Protein AF-A0A938NXW0-F1 (afdb_monomer)

Mean predicted aligned error: 4.99 Å

Nearest PDB structures (foldseek):
  6y1x-assembly2_B  TM=7.162E-01  e=1.004E-07  Methanothrix thermoacetophila PT
  7bi7-assembly2_B  TM=7.168E-01  e=7.870E-08  Methanothermobacter thermautotrophicus str. Delta H
  7jma-assembly1_A  TM=6.629E-01  e=2.219E-07  Methanothermobacter thermautotrophicus
  5c55-assembly1_A  TM=5.292E-01  e=5.952E-02  Corynebacterium glutamicum ATCC 13032
  4wfs-assembly1_A  TM=5.130E-01  e=6.038E-01  Homo sapiens

Solvent-accessible surface area (backbone atoms only — not comparable to full-atom values): 16769 Å² total; per-residue (Å²): 134,60,71,46,35,39,36,32,27,51,20,50,77,68,39,94,82,52,69,44,98,66,86,66,94,82,68,65,32,83,46,52,89,81,89,68,94,70,64,82,89,55,71,49,56,67,58,57,56,49,49,61,57,52,74,76,54,96,70,89,54,45,39,39,42,32,39,24,31,67,24,43,33,77,75,43,55,68,69,58,53,30,53,51,44,36,49,41,40,70,76,39,72,83,40,48,37,34,34,48,34,67,33,79,55,32,54,84,40,31,66,54,43,42,76,25,60,41,50,32,43,32,29,52,45,36,60,96,79,58,53,93,42,73,54,44,53,48,15,48,52,49,22,52,77,72,70,28,44,65,32,38,34,28,62,53,43,72,52,44,58,74,44,36,67,61,51,50,52,50,32,60,75,69,49,40,26,36,38,38,33,66,43,87,52,96,51,57,66,60,28,50,52,58,43,52,54,46,51,49,54,50,34,75,74,70,44,77,60,83,39,74,41,75,93,73,38,26,41,33,33,76,47,89,89,63,28,37,47,32,42,42,51,78,73,81,71,84,88,56,43,68,46,47,72,74,33,92,64,46,91,72,61,70,76,66,46,55,66,31,33,36,38,45,48,60,33,44,28,27,26,34,80,58,72,89,41,51,35,47,67,91,67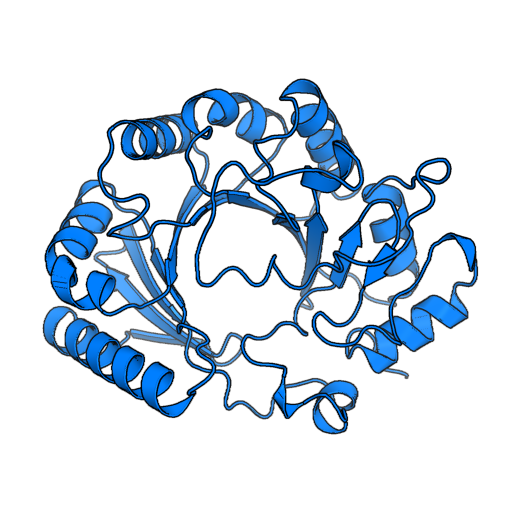,76,46,72,67,60,46,50,53,21,26,29,64,23,39,73,44,78,89,129

Secondary structure (DSSP, 8-state):
--EEEEEEEGGGGG-TTPPPS---TT--GGG---SS---TT----HHHHHHHHHTT-SS-PEEEEEEE-SS-GGGS-HHHHHHHHHHHHHH-TTSEEEEEE-STTHHHHHHHHHHTT--EEEEE--TTTSSS-HHHHHHHHHHHHTT-EEEEEEEE-HHHHHTHHHHHHHHHHHT-EEEEEE---S-HHHHHHHHHHHHHHHHHHH-S-SEEETTTTEEEEEETTTEEEEEE-----S-S-HHHHT-TTGGG--S-GGGEEEEETTEEESSSS-STTPBPGGG--HHHHHHHHHHTTS----

Sequence (302 aa):
MISRKYRIDLAALNGKNVKCNMLCKYCHKDYFCINKYFDESITYTFSELIKFSENLYNDNAILDIHLTGRAEPLVVDKKRIFLEISSLKKNFPNASFSMTTNGLKLKYYANILKSSGLEKVNISYHYGYNSSSDVYVRGIESSLSIGLKVILNAVVTSDTIKYFDEYVNFISKYKISVKFFCILLNNLQESETIYNKFTELITNKFGMPEKYDESKHRNIFNINDEYQIIIKLLEKSNKRPDACNKCYMRKNCNEGCWNSIRITPWYIKPCGVREDNIYFPSENNPESLKQKLYTGGKLFLK

Structure (mmCIF, N/CA/C/O backbone):
data_AF-A0A938NXW0-F1
#
_entry.id   AF-A0A938NXW0-F1
#
loop_
_atom_site.group_PDB
_atom_site.id
_atom_site.type_symbol
_atom_site.label_atom_id
_atom_site.label_alt_id
_atom_site.label_comp_id
_atom_site.label_asym_id
_atom_site.label_entity_id
_atom_site.label_seq_id
_atom_site.pdbx_PDB_ins_code
_atom_site.Cartn_x
_atom_site.Cartn_y
_atom_site.Cartn_z
_atom_site.occupancy
_atom_site.B_iso_or_equiv
_atom_site.auth_seq_id
_atom_site.auth_comp_id
_atom_site.auth_asym_id
_atom_site.auth_atom_id
_atom_site.pdbx_PDB_model_num
ATOM 1 N N . MET A 1 1 ? 3.895 -21.298 2.894 1.00 57.25 1 MET A N 1
ATOM 2 C CA . MET A 1 1 ? 3.958 -20.763 1.516 1.00 57.25 1 MET A CA 1
ATOM 3 C C . MET A 1 1 ? 4.644 -19.409 1.559 1.00 57.25 1 MET A C 1
ATOM 5 O O . MET A 1 1 ? 4.295 -18.609 2.421 1.00 57.25 1 MET A O 1
ATOM 9 N N . ILE A 1 2 ? 5.655 -19.182 0.720 1.00 79.06 2 ILE A N 1
ATOM 10 C CA . ILE A 1 2 ? 6.388 -17.907 0.679 1.00 79.06 2 ILE A CA 1
ATOM 11 C C . ILE A 1 2 ? 5.492 -16.866 -0.003 1.00 79.06 2 ILE A C 1
ATOM 13 O O . ILE A 1 2 ? 4.832 -17.173 -0.995 1.00 79.06 2 ILE A O 1
ATOM 17 N N . SER A 1 3 ? 5.438 -15.650 0.542 1.00 87.38 3 SER A N 1
ATOM 18 C CA . SER A 1 3 ? 4.750 -14.520 -0.084 1.00 87.38 3 SER A CA 1
ATOM 19 C C . SER A 1 3 ? 5.743 -13.395 -0.336 1.00 87.38 3 SER A C 1
ATOM 21 O O . SER A 1 3 ? 6.539 -13.062 0.545 1.00 87.38 3 SER A O 1
ATOM 23 N N . ARG A 1 4 ? 5.686 -12.803 -1.532 1.00 93.81 4 ARG A N 1
ATOM 24 C CA . ARG A 1 4 ? 6.550 -11.690 -1.934 1.00 93.81 4 ARG A CA 1
ATOM 25 C C . ARG A 1 4 ? 5.708 -10.470 -2.252 1.00 93.81 4 ARG A C 1
ATOM 27 O O . ARG A 1 4 ? 4.720 -10.549 -2.976 1.00 93.81 4 ARG A O 1
ATOM 34 N N . LYS A 1 5 ? 6.091 -9.326 -1.687 1.00 95.56 5 LYS A N 1
ATOM 35 C CA . LYS A 1 5 ? 5.319 -8.091 -1.810 1.00 95.56 5 LYS A CA 1
ATOM 36 C C . LYS A 1 5 ? 6.011 -7.073 -2.702 1.00 95.56 5 LYS A C 1
ATOM 38 O O . LYS A 1 5 ? 7.133 -6.657 -2.406 1.00 95.56 5 LYS A O 1
ATOM 43 N N . TYR A 1 6 ? 5.284 -6.583 -3.695 1.00 97.75 6 TYR A N 1
ATOM 44 C CA . TYR A 1 6 ? 5.676 -5.463 -4.540 1.00 97.75 6 TYR A CA 1
ATOM 45 C C . TYR A 1 6 ? 4.828 -4.240 -4.204 1.00 97.75 6 TYR A C 1
ATOM 47 O O . TYR A 1 6 ? 3.607 -4.320 -4.111 1.00 97.75 6 TYR A O 1
ATOM 55 N N . ARG A 1 7 ? 5.477 -3.097 -3.992 1.00 97.69 7 ARG A N 1
ATOM 56 C CA . ARG A 1 7 ? 4.835 -1.786 -3.871 1.00 97.69 7 ARG A CA 1
ATOM 57 C C . ARG A 1 7 ? 5.147 -0.985 -5.125 1.00 97.69 7 ARG A C 1
ATOM 59 O O . ARG A 1 7 ? 6.314 -0.743 -5.413 1.00 97.69 7 ARG A O 1
ATOM 66 N N . ILE A 1 8 ? 4.123 -0.587 -5.858 1.00 96.81 8 ILE A N 1
ATOM 67 C CA . ILE A 1 8 ? 4.257 0.094 -7.146 1.00 96.81 8 ILE A CA 1
ATOM 68 C C . ILE A 1 8 ? 3.913 1.567 -6.966 1.00 96.81 8 ILE A C 1
ATOM 70 O O . ILE A 1 8 ? 2.853 1.863 -6.421 1.00 96.81 8 ILE A O 1
ATOM 74 N N . ASP A 1 9 ? 4.771 2.470 -7.443 1.00 95.50 9 ASP A N 1
ATOM 75 C CA . ASP A 1 9 ? 4.457 3.899 -7.539 1.00 95.50 9 ASP A CA 1
ATOM 76 C C . ASP A 1 9 ? 3.578 4.163 -8.758 1.00 95.50 9 ASP A C 1
ATOM 78 O O . ASP A 1 9 ? 4.068 4.514 -9.828 1.00 95.50 9 ASP A O 1
ATOM 82 N N . LEU A 1 10 ? 2.267 3.978 -8.614 1.00 94.75 10 LEU A N 1
ATOM 83 C CA . LEU A 1 10 ? 1.341 4.171 -9.728 1.00 94.75 10 LEU A CA 1
ATOM 84 C C . LEU A 1 10 ? 1.350 5.630 -10.200 1.00 94.75 10 LEU A C 1
ATOM 86 O O . LEU A 1 10 ? 1.246 5.895 -11.394 1.00 94.75 10 LEU A O 1
ATOM 90 N N . ALA A 1 11 ? 1.540 6.581 -9.282 1.00 92.25 11 ALA A N 1
ATOM 91 C CA . ALA A 1 11 ? 1.588 8.003 -9.601 1.00 92.25 11 ALA A CA 1
ATOM 92 C C . ALA A 1 11 ? 2.785 8.384 -10.490 1.00 92.25 11 ALA A C 1
ATOM 94 O O . ALA A 1 11 ? 2.700 9.368 -11.226 1.00 92.25 11 ALA A O 1
ATOM 95 N N . ALA A 1 12 ? 3.863 7.588 -10.488 1.00 91.06 12 ALA A N 1
ATOM 96 C CA . ALA A 1 12 ? 5.016 7.762 -11.374 1.00 91.06 12 ALA A CA 1
ATOM 97 C C . ALA A 1 12 ? 4.648 7.782 -12.862 1.00 91.06 12 ALA A C 1
ATOM 99 O O . ALA A 1 12 ? 5.364 8.372 -13.667 1.00 91.06 12 ALA A O 1
ATOM 100 N N . LEU A 1 13 ? 3.509 7.189 -13.221 1.00 89.31 13 LEU A N 1
ATOM 101 C CA . LEU A 1 13 ? 2.962 7.252 -14.564 1.00 89.31 13 LEU A CA 1
ATOM 102 C C . LEU A 1 13 ? 2.793 8.709 -15.043 1.00 89.31 13 LEU A C 1
ATOM 104 O O . LEU A 1 13 ? 3.106 9.016 -16.188 1.00 89.31 13 LEU A O 1
ATOM 108 N N . ASN A 1 14 ? 2.433 9.649 -14.171 1.00 88.25 14 ASN A N 1
ATOM 109 C CA . ASN A 1 14 ? 2.323 11.072 -14.519 1.00 88.25 14 ASN A CA 1
ATOM 110 C C . ASN A 1 14 ? 3.672 11.835 -14.506 1.00 88.25 14 ASN A C 1
ATOM 112 O O . ASN A 1 14 ? 3.677 13.064 -14.469 1.00 88.25 14 ASN A O 1
ATOM 116 N N . GLY A 1 15 ? 4.810 11.134 -14.516 1.00 85.19 15 GLY A N 1
ATOM 117 C CA . GLY A 1 15 ? 6.149 11.729 -14.556 1.00 85.19 15 GLY A CA 1
ATOM 118 C C . GLY A 1 15 ? 6.739 12.060 -13.181 1.00 85.19 15 GLY A C 1
ATOM 119 O O . GLY A 1 15 ? 6.125 11.828 -12.130 1.00 85.19 15 GLY A O 1
ATOM 120 N N . LYS A 1 16 ? 7.975 12.587 -13.167 1.00 79.06 16 LYS A N 1
ATOM 121 C CA . LYS A 1 16 ? 8.754 12.800 -11.927 1.00 79.06 16 LYS A CA 1
ATOM 122 C C . LYS A 1 16 ? 8.164 13.839 -10.974 1.00 79.06 16 LYS A C 1
ATOM 124 O O . LYS A 1 16 ? 8.241 13.678 -9.759 1.00 79.06 16 LYS A O 1
ATOM 129 N N . ASN A 1 17 ? 7.510 14.852 -11.533 1.00 80.62 17 ASN A N 1
ATOM 130 C CA . ASN A 1 17 ? 6.976 16.002 -10.801 1.00 80.62 17 ASN A CA 1
ATOM 131 C C . ASN A 1 17 ? 5.535 15.803 -10.304 1.00 80.62 17 ASN A C 1
ATOM 133 O O . ASN A 1 17 ? 4.876 16.773 -9.924 1.00 80.62 17 ASN A O 1
ATOM 137 N N . VAL A 1 18 ? 5.027 14.564 -10.316 1.00 84.31 18 VAL A N 1
ATOM 138 C CA . VAL A 1 18 ? 3.672 14.258 -9.851 1.00 84.31 18 VAL A CA 1
ATOM 139 C C . VAL A 1 18 ? 3.471 14.723 -8.405 1.00 84.31 18 VAL A C 1
ATOM 141 O O . VAL A 1 18 ? 4.232 14.384 -7.496 1.00 84.31 18 VAL A O 1
ATOM 144 N N . LYS A 1 19 ? 2.423 15.521 -8.190 1.00 82.31 19 LYS A N 1
ATOM 145 C CA . LYS A 1 19 ? 2.037 16.025 -6.870 1.00 82.31 19 LYS A CA 1
ATOM 146 C C . LYS A 1 19 ? 0.885 15.202 -6.307 1.00 82.31 19 LYS A C 1
ATOM 148 O O . LYS A 1 19 ? -0.022 14.792 -7.027 1.00 82.31 19 LYS A O 1
ATOM 153 N N . CYS A 1 20 ? 0.918 14.992 -4.997 1.00 90.31 20 CYS A N 1
ATOM 154 C CA . CYS A 1 20 ? -0.234 14.500 -4.256 1.00 90.31 20 CYS A CA 1
ATOM 155 C C . CYS A 1 20 ? -1.272 15.626 -4.128 1.00 90.31 20 CYS A C 1
ATOM 157 O O . CYS A 1 20 ? -0.907 16.789 -3.976 1.00 90.31 20 CYS A O 1
ATOM 159 N N . ASN A 1 21 ? -2.558 15.286 -4.133 1.00 90.50 21 ASN A N 1
ATOM 160 C CA . ASN A 1 21 ? -3.665 16.213 -3.857 1.00 90.50 21 ASN A CA 1
ATOM 161 C C . ASN A 1 21 ? -3.903 16.429 -2.347 1.00 90.50 21 ASN A C 1
ATOM 163 O O . ASN A 1 21 ? -4.972 16.880 -1.948 1.00 90.50 21 ASN A O 1
ATOM 167 N N . MET A 1 22 ? -2.915 16.096 -1.516 1.00 88.69 22 MET A N 1
ATOM 168 C CA . MET A 1 22 ? -2.902 16.300 -0.072 1.00 88.69 22 MET A CA 1
ATOM 169 C C . MET A 1 22 ? -1.498 16.666 0.417 1.00 88.69 22 MET A C 1
ATOM 171 O O . MET A 1 22 ? -0.500 16.186 -0.124 1.00 88.69 22 MET A O 1
ATOM 175 N N . LEU A 1 23 ? -1.431 17.457 1.492 1.00 86.56 23 LEU A N 1
ATOM 176 C CA . LEU A 1 23 ? -0.196 17.890 2.158 1.00 86.56 23 LEU A CA 1
ATOM 177 C C . LEU A 1 23 ? -0.145 17.358 3.600 1.00 86.56 23 LEU A C 1
ATOM 179 O O . LEU A 1 23 ? -0.265 18.103 4.572 1.00 86.56 23 LEU A O 1
ATOM 183 N N . CYS A 1 24 ? -0.021 16.038 3.750 1.00 87.12 24 CYS A N 1
ATOM 184 C CA . CYS A 1 24 ? 0.000 15.396 5.066 1.00 87.12 24 CYS A CA 1
ATOM 185 C C . CYS A 1 24 ? 1.307 15.704 5.821 1.00 87.12 24 CYS A C 1
ATOM 187 O O . CYS A 1 24 ? 2.392 15.561 5.258 1.00 87.12 24 CYS A O 1
ATOM 189 N N . LYS A 1 25 ? 1.215 16.033 7.118 1.00 83.94 25 LYS A N 1
ATOM 190 C CA . LYS A 1 25 ? 2.374 16.423 7.952 1.00 83.94 25 LYS A CA 1
ATOM 191 C C . LYS A 1 25 ? 3.331 15.270 8.296 1.00 83.94 25 LYS A C 1
ATOM 193 O O . LYS A 1 25 ? 4.473 15.521 8.648 1.00 83.94 25 LYS A O 1
ATOM 198 N N . TYR A 1 26 ? 2.878 14.021 8.188 1.00 82.88 26 TYR A N 1
ATOM 199 C CA . TYR A 1 26 ? 3.618 12.807 8.578 1.00 82.88 26 TYR A CA 1
ATOM 200 C C . TYR A 1 26 ? 3.830 11.833 7.401 1.00 82.88 26 TYR A C 1
ATOM 20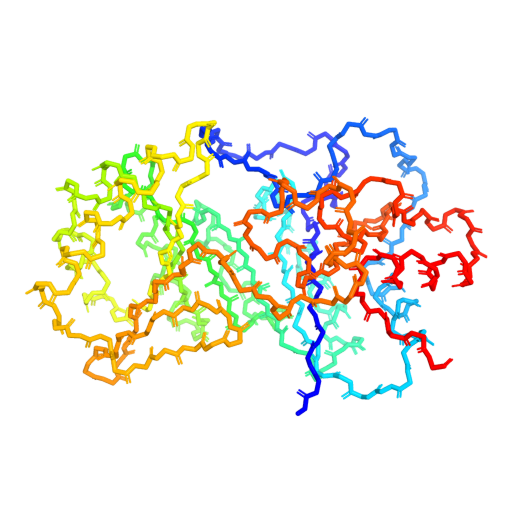2 O O . TYR A 1 26 ? 4.011 10.630 7.590 1.00 82.88 26 TYR A O 1
ATOM 210 N N . CYS A 1 27 ? 3.764 12.321 6.157 1.00 87.44 27 CYS A N 1
ATOM 211 C CA . CYS A 1 27 ? 3.951 11.477 4.978 1.00 87.44 27 CYS A CA 1
ATOM 212 C C . CYS A 1 27 ? 5.435 11.191 4.722 1.00 87.44 27 CYS A C 1
ATOM 214 O O . CYS A 1 27 ? 6.213 12.100 4.450 1.00 87.44 27 CYS A O 1
ATOM 216 N N . HIS A 1 28 ? 5.801 9.911 4.698 1.00 84.69 28 HIS A N 1
ATOM 217 C CA . HIS A 1 28 ? 7.130 9.435 4.295 1.00 84.69 28 HIS A CA 1
ATOM 218 C C . HIS A 1 28 ? 7.156 8.926 2.840 1.00 84.69 28 HIS A C 1
ATOM 220 O O . HIS A 1 28 ? 8.090 8.229 2.437 1.00 84.69 28 HIS A O 1
ATOM 226 N N . LYS A 1 29 ? 6.109 9.236 2.055 1.00 88.69 29 LYS A N 1
ATOM 227 C CA . LYS A 1 29 ? 5.972 8.899 0.625 1.00 88.69 29 LYS A CA 1
ATOM 228 C C . LYS A 1 29 ? 6.232 7.421 0.330 1.00 88.69 29 LYS A C 1
ATOM 230 O O . LYS A 1 29 ? 6.858 7.074 -0.669 1.00 88.69 29 LYS A O 1
ATOM 235 N N . ASP A 1 30 ? 5.810 6.573 1.270 1.00 88.88 30 ASP A N 1
ATOM 236 C CA . ASP A 1 30 ? 5.993 5.126 1.238 1.00 88.88 30 ASP A CA 1
ATOM 237 C C . ASP A 1 30 ? 7.426 4.716 0.863 1.00 88.88 30 ASP A C 1
ATOM 239 O O . ASP A 1 30 ? 7.626 3.756 0.131 1.00 88.88 30 ASP A O 1
ATOM 243 N N . TYR A 1 31 ? 8.441 5.459 1.325 1.00 90.62 31 TYR A N 1
ATOM 244 C CA . TYR A 1 31 ? 9.869 5.199 1.099 1.00 90.62 31 TYR A CA 1
ATOM 245 C C . TYR A 1 31 ? 10.326 5.146 -0.375 1.00 90.62 31 TYR A C 1
ATOM 247 O O . TYR A 1 31 ? 11.424 4.651 -0.679 1.00 90.62 31 TYR A O 1
ATOM 255 N N . PHE A 1 32 ? 9.522 5.655 -1.308 1.00 90.94 32 PHE A N 1
ATOM 256 C CA . PHE A 1 32 ? 9.974 5.893 -2.676 1.00 90.94 32 PHE A CA 1
ATOM 257 C C . PHE A 1 32 ? 10.976 7.053 -2.708 1.00 90.94 32 PHE A C 1
ATOM 259 O O . PHE A 1 32 ? 10.838 8.040 -1.986 1.00 90.94 32 PHE A O 1
ATOM 266 N N . CYS A 1 33 ? 11.998 6.941 -3.555 1.00 84.00 33 CYS A N 1
ATOM 267 C CA . CYS A 1 33 ? 12.958 8.020 -3.772 1.00 84.00 33 CYS A CA 1
ATOM 268 C C . CYS A 1 33 ? 12.312 9.175 -4.544 1.00 84.00 33 CYS A C 1
ATOM 270 O O . CYS A 1 33 ? 11.630 8.959 -5.548 1.00 84.00 33 CYS A O 1
ATOM 272 N N . ILE A 1 34 ? 12.559 10.401 -4.078 1.00 70.19 34 ILE A N 1
ATOM 273 C CA . ILE A 1 34 ? 1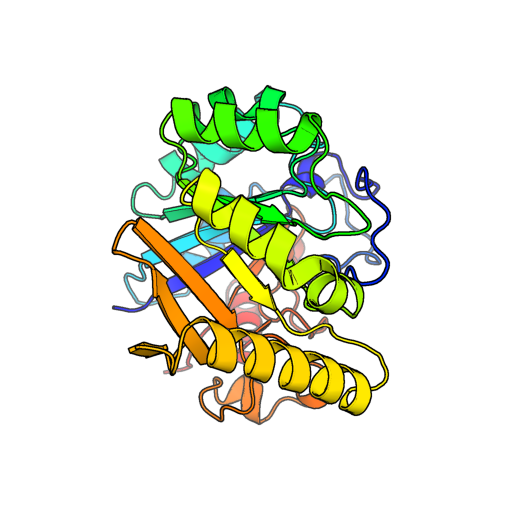1.946 11.627 -4.619 1.00 70.19 34 ILE A CA 1
ATOM 274 C C . ILE A 1 34 ? 12.974 12.519 -5.321 1.00 70.19 34 ILE A C 1
ATOM 276 O O . ILE A 1 34 ? 12.614 13.221 -6.256 1.00 70.19 34 ILE A O 1
ATOM 280 N N . ASN A 1 35 ? 14.245 12.457 -4.913 1.00 61.47 35 ASN A N 1
ATOM 281 C CA . ASN A 1 35 ? 15.263 13.450 -5.274 1.00 61.47 35 ASN A CA 1
ATOM 282 C C . ASN A 1 35 ? 16.351 12.914 -6.220 1.00 61.47 35 ASN A C 1
ATOM 284 O O . ASN A 1 35 ? 17.481 13.390 -6.176 1.00 61.47 35 ASN A O 1
ATOM 288 N N . LYS A 1 36 ? 16.054 11.913 -7.056 1.00 63.56 36 LYS A N 1
ATOM 289 C CA . LYS A 1 36 ? 17.026 11.416 -8.043 1.00 63.56 36 LYS A CA 1
ATOM 290 C C . LYS A 1 36 ? 16.651 11.874 -9.449 1.00 63.56 36 LYS A C 1
ATOM 292 O O . LYS A 1 36 ? 15.472 11.940 -9.794 1.00 63.56 36 LYS A O 1
ATOM 297 N N . TYR A 1 37 ? 17.669 12.203 -10.241 1.00 57.47 37 TYR A N 1
ATOM 298 C CA . TYR A 1 37 ? 17.544 12.461 -11.670 1.00 57.47 37 TYR A CA 1
ATOM 299 C C . TYR A 1 37 ? 17.104 11.162 -12.348 1.00 57.47 37 TYR A C 1
ATOM 301 O O . TYR A 1 37 ? 17.902 10.250 -12.540 1.00 57.47 37 TYR A O 1
ATOM 309 N N . PHE A 1 38 ? 15.810 11.051 -12.626 1.00 72.12 38 PHE A N 1
ATOM 310 C CA . PHE A 1 38 ? 15.268 9.977 -13.443 1.00 72.12 38 PHE A CA 1
ATOM 311 C C . PHE A 1 38 ? 15.281 10.437 -14.895 1.00 72.12 38 PHE A C 1
ATOM 313 O O . PHE A 1 38 ? 14.771 11.522 -15.198 1.00 72.12 38 PHE A O 1
ATOM 320 N N . ASP A 1 39 ? 15.872 9.627 -15.766 1.00 68.31 39 ASP A N 1
ATOM 321 C CA . ASP A 1 39 ? 15.747 9.816 -17.202 1.00 68.31 39 ASP A CA 1
ATOM 322 C C . ASP A 1 39 ? 14.318 9.444 -17.613 1.00 68.31 39 ASP A C 1
ATOM 324 O O . ASP A 1 39 ? 13.899 8.296 -17.487 1.00 68.31 39 ASP A O 1
ATOM 328 N N . GLU A 1 40 ? 13.538 10.437 -18.038 1.00 69.19 40 GLU A N 1
ATOM 329 C CA . GLU A 1 40 ? 12.153 10.227 -18.466 1.00 69.19 40 GLU A CA 1
ATOM 330 C C . GLU A 1 40 ? 12.064 9.626 -19.875 1.00 69.19 40 GLU A C 1
ATOM 332 O O . GLU A 1 40 ? 10.995 9.145 -20.245 1.00 69.19 40 GLU A O 1
ATOM 337 N N . SER A 1 41 ? 13.164 9.609 -20.639 1.00 69.81 41 SER A N 1
ATOM 338 C CA . SER A 1 41 ? 13.214 8.951 -21.949 1.00 69.81 41 SER A CA 1
ATOM 339 C C . SER A 1 41 ? 13.249 7.424 -21.833 1.00 69.81 41 SER A C 1
ATOM 341 O O . SER A 1 41 ? 12.789 6.723 -22.733 1.00 69.81 41 SER A O 1
ATOM 343 N N . ILE A 1 42 ? 13.721 6.905 -20.696 1.00 65.06 42 ILE A N 1
ATOM 344 C CA . ILE A 1 42 ? 13.813 5.475 -20.416 1.00 65.06 42 ILE A CA 1
ATOM 345 C C . ILE A 1 42 ? 12.740 5.111 -19.390 1.00 65.06 42 ILE A C 1
ATOM 347 O O . ILE A 1 42 ? 12.852 5.421 -18.202 1.00 65.06 42 ILE A O 1
ATOM 351 N N . THR A 1 43 ? 11.693 4.416 -19.835 1.00 76.75 43 THR A N 1
ATOM 352 C CA . THR A 1 43 ? 10.642 3.917 -18.940 1.00 76.75 43 THR A CA 1
ATOM 353 C C . THR A 1 43 ? 10.391 2.440 -19.182 1.00 76.75 43 THR A C 1
ATOM 355 O O . THR A 1 43 ? 10.205 2.008 -20.315 1.00 76.75 43 THR A O 1
ATOM 358 N N . TYR A 1 44 ? 10.388 1.673 -18.097 1.00 89.25 44 TYR A N 1
ATOM 359 C CA . TYR A 1 44 ? 10.008 0.267 -18.102 1.00 89.25 44 TYR A CA 1
ATOM 360 C C . TYR A 1 44 ? 8.597 0.125 -17.544 1.00 89.25 44 TYR A C 1
ATOM 362 O O . TYR A 1 44 ? 8.180 0.882 -16.659 1.00 89.25 44 TYR A O 1
ATOM 370 N N . THR A 1 45 ? 7.855 -0.867 -18.024 1.00 93.88 45 THR A N 1
ATOM 371 C CA . THR A 1 45 ? 6.558 -1.205 -17.437 1.00 93.88 45 THR A CA 1
ATOM 372 C C . THR A 1 45 ? 6.752 -1.869 -16.074 1.00 93.88 45 THR A C 1
ATOM 374 O O . THR A 1 45 ? 7.748 -2.556 -15.820 1.00 93.88 45 THR A O 1
ATOM 377 N N . PHE A 1 46 ? 5.774 -1.729 -15.175 1.00 96.75 46 PHE A N 1
ATOM 378 C CA . PHE A 1 46 ? 5.843 -2.412 -13.880 1.00 96.75 46 PHE A CA 1
ATOM 379 C C . PHE A 1 46 ? 5.893 -3.932 -14.044 1.00 96.75 46 PHE A C 1
ATOM 381 O O . PHE A 1 46 ? 6.592 -4.606 -13.291 1.00 96.75 46 PHE A O 1
ATOM 388 N N . SER A 1 47 ? 5.198 -4.465 -15.052 1.00 96.81 47 SER A N 1
ATOM 389 C CA . SER A 1 47 ? 5.202 -5.898 -15.344 1.00 96.81 47 SER A CA 1
ATOM 390 C C . SER A 1 47 ? 6.590 -6.414 -15.723 1.00 96.81 47 SER A C 1
ATOM 392 O O . SER A 1 47 ? 6.992 -7.462 -15.223 1.00 96.81 47 SER A O 1
ATOM 394 N N . GLU A 1 48 ? 7.342 -5.686 -16.551 1.00 96.19 48 GLU A N 1
ATOM 395 C CA . GLU A 1 48 ? 8.715 -6.061 -16.921 1.00 96.19 48 GLU A CA 1
ATOM 396 C C . GLU A 1 48 ? 9.642 -6.072 -15.708 1.00 96.19 48 GLU A C 1
ATOM 398 O O . GLU A 1 48 ? 10.364 -7.043 -15.497 1.00 96.19 48 GLU A O 1
ATOM 403 N N . LEU A 1 49 ? 9.582 -5.037 -14.868 1.00 97.06 49 LEU A N 1
ATOM 404 C CA . LEU A 1 49 ? 10.447 -4.932 -13.692 1.00 97.06 49 LEU A CA 1
ATOM 405 C C . LEU A 1 49 ? 10.133 -5.989 -12.630 1.00 97.06 49 LEU A C 1
ATOM 407 O O . LEU A 1 49 ? 11.049 -6.531 -12.009 1.00 97.06 49 LEU A O 1
ATOM 411 N N . ILE A 1 50 ? 8.852 -6.311 -12.429 1.00 97.56 50 ILE A N 1
ATOM 412 C CA . ILE A 1 50 ? 8.460 -7.403 -11.532 1.00 97.56 50 ILE A CA 1
ATOM 413 C C . ILE A 1 50 ? 8.942 -8.733 -12.110 1.00 97.56 50 ILE A C 1
ATOM 415 O O . ILE A 1 50 ? 9.613 -9.460 -11.391 1.00 97.56 50 ILE A O 1
ATOM 419 N N . LYS A 1 51 ? 8.711 -9.025 -13.401 1.00 96.62 51 LYS A N 1
ATOM 420 C CA . LYS A 1 51 ? 9.221 -10.253 -14.044 1.00 96.62 51 LYS A CA 1
ATOM 421 C C . LYS A 1 51 ? 10.737 -10.381 -13.925 1.00 96.62 51 LYS A C 1
ATOM 423 O O . LYS A 1 51 ? 11.235 -11.445 -13.582 1.00 96.62 51 LYS A O 1
ATOM 428 N N . PHE A 1 52 ? 11.465 -9.293 -14.165 1.00 96.12 52 PHE A N 1
ATOM 429 C CA . PHE A 1 52 ? 12.918 -9.277 -14.055 1.00 96.12 52 PHE A CA 1
ATOM 430 C C . PHE A 1 52 ? 13.385 -9.608 -12.632 1.00 96.12 52 PHE A C 1
ATOM 432 O O . PHE A 1 52 ? 14.313 -10.390 -12.454 1.00 96.12 52 PHE A O 1
ATOM 439 N N . SER A 1 53 ? 12.698 -9.081 -11.613 1.00 96.12 53 SER A N 1
ATOM 440 C CA . SER A 1 53 ? 12.954 -9.458 -10.223 1.00 96.12 53 SER A CA 1
ATOM 441 C C . SER A 1 53 ? 12.566 -10.908 -9.926 1.00 96.12 53 SER A C 1
ATOM 443 O O . SER A 1 53 ? 13.310 -11.573 -9.214 1.00 96.12 53 SER A O 1
ATOM 445 N N . GLU A 1 54 ? 11.418 -11.375 -10.414 1.00 96.06 54 GLU A N 1
ATOM 446 C CA . GLU A 1 54 ? 10.882 -12.719 -10.166 1.00 96.06 54 GLU A CA 1
ATOM 447 C C . GLU A 1 54 ? 11.777 -13.817 -10.750 1.00 96.06 54 GLU A C 1
ATOM 449 O O . GLU A 1 54 ? 12.019 -14.818 -10.084 1.00 96.06 54 GLU A O 1
ATOM 454 N N . ASN A 1 55 ? 12.370 -13.586 -11.925 1.00 95.25 55 ASN A N 1
ATOM 455 C CA . ASN A 1 55 ? 13.287 -14.524 -12.583 1.00 95.25 55 ASN A CA 1
ATOM 456 C C . ASN A 1 55 ? 14.567 -14.829 -11.777 1.00 95.25 55 ASN A C 1
ATOM 458 O O . ASN A 1 55 ? 15.300 -15.751 -12.126 1.00 95.25 55 ASN A O 1
ATOM 462 N N . LEU A 1 56 ? 14.865 -14.059 -10.725 1.00 95.25 56 LEU A N 1
ATOM 463 C CA . LEU A 1 56 ? 16.016 -14.287 -9.843 1.00 95.25 56 LEU A CA 1
ATOM 464 C C . LEU A 1 56 ? 15.695 -15.201 -8.652 1.00 95.25 56 LEU A C 1
ATOM 466 O O . LEU A 1 56 ? 16.602 -15.558 -7.895 1.00 95.25 56 LEU A O 1
ATOM 470 N N . TYR A 1 57 ? 14.425 -15.555 -8.452 1.00 93.50 57 TYR A N 1
ATOM 471 C CA . TYR A 1 57 ? 13.992 -16.445 -7.381 1.00 93.50 57 TYR A CA 1
ATOM 472 C C . TYR A 1 57 ? 13.824 -17.875 -7.890 1.00 93.50 57 TYR A C 1
ATOM 474 O O . TYR A 1 57 ? 13.301 -18.115 -8.971 1.00 93.50 57 TYR A O 1
ATOM 482 N N . ASN A 1 58 ? 14.218 -18.837 -7.054 1.00 88.25 58 ASN A N 1
ATOM 483 C CA . ASN A 1 58 ? 14.040 -20.269 -7.306 1.00 88.25 58 ASN A CA 1
ATOM 484 C C . ASN A 1 58 ? 12.875 -20.821 -6.466 1.00 88.25 58 ASN A C 1
ATOM 486 O O . ASN A 1 58 ? 13.033 -21.808 -5.744 1.00 88.25 58 ASN A O 1
ATOM 490 N N . ASP A 1 59 ? 11.738 -20.126 -6.474 1.00 90.38 59 ASP A N 1
ATOM 491 C CA . ASP A 1 59 ? 10.536 -20.489 -5.725 1.00 90.38 59 ASP A CA 1
ATOM 492 C C . ASP A 1 59 ? 9.258 -20.096 -6.487 1.00 90.38 59 ASP A C 1
ATOM 494 O O . ASP A 1 59 ? 9.306 -19.389 -7.487 1.00 90.38 59 ASP A O 1
ATOM 498 N N . ASN A 1 60 ? 8.108 -20.566 -5.996 1.00 87.19 60 ASN A N 1
ATOM 499 C CA . ASN A 1 60 ? 6.783 -20.207 -6.507 1.00 87.19 60 ASN A CA 1
ATOM 500 C C . ASN A 1 60 ? 6.037 -19.360 -5.464 1.00 87.19 60 ASN A C 1
ATOM 502 O O . ASN A 1 60 ? 5.005 -19.777 -4.928 1.00 87.19 60 ASN A O 1
ATOM 506 N N . ALA A 1 61 ? 6.601 -18.211 -5.083 1.00 91.81 61 ALA A N 1
ATOM 507 C CA . ALA A 1 61 ? 5.973 -17.334 -4.099 1.00 91.81 61 ALA A CA 1
ATOM 508 C C . ALA A 1 61 ? 4.628 -16.763 -4.589 1.00 91.81 61 ALA A C 1
ATOM 510 O O . ALA A 1 61 ? 4.466 -16.386 -5.747 1.00 91.81 61 ALA A O 1
ATOM 511 N N . ILE A 1 62 ? 3.668 -16.615 -3.671 1.00 93.44 62 ILE A N 1
ATOM 512 C CA . ILE A 1 62 ? 2.443 -15.852 -3.945 1.00 93.44 62 ILE A CA 1
ATOM 513 C C . ILE A 1 62 ? 2.767 -14.358 -3.899 1.00 93.44 62 ILE A C 1
ATOM 515 O O . ILE A 1 62 ? 3.279 -13.853 -2.891 1.00 93.44 62 ILE A O 1
ATOM 519 N N . LEU A 1 63 ? 2.409 -13.638 -4.961 1.00 97.38 63 LEU A N 1
ATOM 520 C CA . LEU A 1 63 ? 2.691 -12.211 -5.081 1.00 97.38 63 LEU A CA 1
ATOM 521 C C . LEU A 1 63 ? 1.565 -11.352 -4.479 1.00 97.38 63 LEU A C 1
ATOM 523 O O . LEU A 1 63 ? 0.389 -11.532 -4.791 1.00 97.38 63 LEU A O 1
ATOM 527 N N . ASP A 1 64 ? 1.936 -10.379 -3.643 1.00 97.62 64 ASP A N 1
ATOM 528 C CA . ASP A 1 64 ? 1.080 -9.264 -3.209 1.00 97.62 64 ASP A CA 1
ATOM 529 C C . ASP A 1 64 ? 1.520 -7.997 -3.948 1.00 97.62 64 ASP A C 1
ATOM 531 O O . ASP A 1 64 ? 2.552 -7.405 -3.615 1.00 97.62 64 ASP A O 1
ATOM 535 N N . ILE A 1 65 ? 0.752 -7.591 -4.960 1.00 98.38 65 ILE A N 1
ATOM 536 C CA . ILE A 1 65 ? 1.001 -6.372 -5.727 1.00 98.38 65 ILE A CA 1
ATOM 537 C C . ILE A 1 65 ? 0.156 -5.241 -5.135 1.00 98.38 65 ILE A C 1
ATOM 539 O O . ILE A 1 65 ? -1.076 -5.233 -5.189 1.00 98.38 65 ILE A O 1
ATOM 543 N N . HIS A 1 66 ? 0.846 -4.265 -4.551 1.00 98.00 66 HIS A N 1
ATOM 544 C CA . HIS A 1 66 ? 0.254 -3.145 -3.841 1.00 98.00 66 HIS A CA 1
ATOM 545 C C . HIS A 1 66 ? 0.528 -1.820 -4.562 1.00 98.00 66 HIS A C 1
ATOM 547 O O . HIS A 1 66 ? 1.651 -1.322 -4.567 1.00 98.00 66 HIS A O 1
ATOM 553 N N . LEU A 1 67 ? -0.508 -1.236 -5.151 1.00 97.69 67 LEU A N 1
ATOM 554 C CA . LEU A 1 67 ? -0.486 0.045 -5.846 1.00 97.69 67 LEU A CA 1
ATOM 555 C C . LEU A 1 67 ? -0.525 1.189 -4.827 1.00 97.69 67 LEU A C 1
ATOM 557 O O . LEU A 1 67 ? -1.404 1.272 -3.972 1.00 97.69 67 LEU A O 1
ATOM 561 N N . THR A 1 68 ? 0.461 2.060 -4.891 1.00 95.25 68 THR A N 1
ATOM 562 C CA . THR A 1 68 ? 0.730 3.118 -3.913 1.00 95.25 68 THR A CA 1
ATOM 563 C C . THR A 1 68 ? 1.595 4.159 -4.629 1.00 95.25 68 THR A C 1
ATOM 565 O O . THR A 1 68 ? 1.508 4.295 -5.852 1.00 95.25 68 THR A O 1
ATOM 568 N N . GLY A 1 69 ? 2.438 4.888 -3.911 1.00 91.25 69 GLY A N 1
ATOM 569 C CA . GLY A 1 69 ? 3.498 5.653 -4.534 1.00 91.25 69 GLY A CA 1
ATOM 570 C C . GLY A 1 69 ? 4.054 6.756 -3.672 1.00 91.25 69 GLY A C 1
ATOM 571 O O . GLY A 1 69 ? 3.713 6.912 -2.498 1.00 91.25 69 GLY A O 1
ATOM 572 N N . ARG A 1 70 ? 4.900 7.570 -4.303 1.00 90.81 70 ARG A N 1
ATOM 573 C CA . ARG A 1 70 ? 5.382 8.820 -3.705 1.00 90.81 70 ARG A CA 1
ATOM 574 C C . ARG A 1 70 ? 4.309 9.914 -3.671 1.00 90.81 70 ARG A C 1
ATOM 576 O O . ARG A 1 70 ? 4.503 10.944 -3.026 1.00 90.81 70 ARG A O 1
ATOM 583 N N . ALA A 1 71 ? 3.214 9.705 -4.399 1.00 92.12 71 ALA A N 1
ATOM 584 C CA . ALA A 1 71 ? 2.044 10.566 -4.483 1.00 92.12 71 ALA A CA 1
ATOM 585 C C . ALA A 1 71 ? 0.759 9.716 -4.514 1.00 92.12 71 ALA A C 1
ATOM 587 O O . ALA A 1 71 ? 0.815 8.488 -4.528 1.00 92.12 71 ALA A O 1
ATOM 588 N N . GLU A 1 72 ? -0.399 10.378 -4.501 1.00 94.44 72 GLU A N 1
ATOM 589 C CA . GLU A 1 72 ? -1.715 9.729 -4.507 1.00 94.44 72 GLU A CA 1
ATOM 590 C C . GLU A 1 72 ? -1.978 8.979 -5.830 1.00 94.44 72 GLU A C 1
ATOM 592 O O . GLU A 1 72 ? -2.020 9.628 -6.875 1.00 94.44 72 GLU A O 1
ATOM 597 N N . PRO A 1 73 ? -2.229 7.654 -5.822 1.00 95.25 73 PRO A N 1
ATOM 598 C CA . PRO A 1 73 ? -2.477 6.883 -7.044 1.00 95.25 73 PRO A CA 1
ATOM 599 C C . PRO A 1 73 ? -3.634 7.405 -7.901 1.00 95.25 73 PRO A C 1
ATOM 601 O O . PRO A 1 73 ? -3.541 7.400 -9.127 1.00 95.25 73 PRO A O 1
ATOM 604 N N . LEU A 1 74 ? -4.710 7.910 -7.288 1.00 96.31 74 LEU A N 1
ATOM 605 C CA . LEU A 1 74 ? -5.892 8.387 -8.013 1.00 96.31 74 LEU A CA 1
ATOM 606 C C . LEU A 1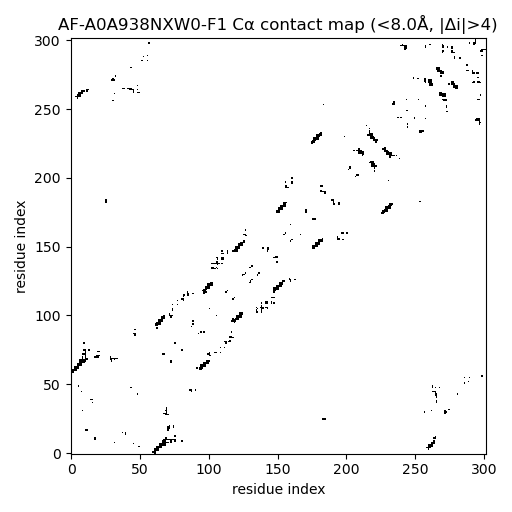 74 ? -5.721 9.783 -8.643 1.00 96.31 74 LEU A C 1
ATOM 608 O O . LEU A 1 74 ? -6.680 10.351 -9.169 1.00 96.31 74 LEU A O 1
ATOM 612 N N . VAL A 1 75 ? -4.517 10.369 -8.626 1.00 94.31 75 VAL A N 1
ATOM 613 C CA . VAL A 1 75 ? -4.193 11.516 -9.502 1.00 94.31 75 VAL A CA 1
ATOM 614 C C . VAL A 1 75 ? -3.872 11.082 -10.932 1.00 94.31 75 VAL A C 1
ATOM 616 O O . VAL A 1 75 ? -3.856 11.925 -11.827 1.00 94.31 75 VAL A O 1
ATOM 619 N N . VAL A 1 76 ? -3.640 9.787 -11.155 1.00 94.00 76 VAL A N 1
ATOM 620 C CA . VAL A 1 76 ? -3.457 9.203 -12.484 1.00 94.00 76 VAL A CA 1
ATOM 621 C C . VAL A 1 76 ? -4.799 9.120 -13.207 1.00 94.00 76 VAL A C 1
ATOM 623 O O . VAL A 1 76 ? -5.854 8.909 -12.599 1.00 94.00 76 VAL A O 1
ATOM 626 N N . ASP A 1 77 ? -4.764 9.316 -14.522 1.00 93.44 77 ASP A N 1
ATOM 627 C CA . ASP A 1 77 ? -5.944 9.183 -15.369 1.00 93.44 77 ASP A CA 1
ATOM 628 C C . ASP A 1 77 ? -6.564 7.772 -15.282 1.00 93.44 77 ASP A C 1
ATOM 630 O O . ASP A 1 77 ? -5.858 6.762 -15.213 1.00 93.44 77 ASP A O 1
ATOM 634 N N . LYS A 1 78 ? -7.902 7.698 -15.320 1.00 95.94 78 LYS A N 1
ATOM 635 C CA . LYS A 1 78 ? -8.664 6.446 -15.173 1.00 95.94 78 LYS A CA 1
ATOM 636 C C . LYS A 1 78 ? -8.284 5.401 -16.216 1.00 95.94 78 LYS A C 1
ATOM 638 O O . LYS A 1 78 ? -8.141 4.232 -15.862 1.00 95.94 78 LYS A O 1
ATOM 643 N N . LYS A 1 79 ? -8.114 5.805 -17.481 1.00 96.06 79 LYS A N 1
ATOM 644 C CA . LYS A 1 79 ? -7.748 4.890 -18.570 1.00 96.06 79 LYS A CA 1
ATOM 645 C C . LYS A 1 79 ? -6.376 4.295 -18.298 1.00 96.06 79 LYS A C 1
ATOM 647 O O . LYS A 1 79 ? -6.181 3.096 -18.468 1.00 96.06 79 LYS A O 1
ATOM 652 N N . ARG A 1 80 ? -5.437 5.113 -17.823 1.00 94.81 80 ARG A N 1
ATOM 653 C CA . ARG A 1 80 ? -4.084 4.648 -17.528 1.00 94.81 80 ARG A CA 1
ATOM 654 C C . ARG A 1 80 ? -4.033 3.713 -16.320 1.00 94.81 80 ARG A C 1
ATOM 656 O O . ARG A 1 80 ? -3.361 2.691 -16.395 1.00 94.81 80 ARG A O 1
ATOM 663 N N . ILE A 1 81 ? -4.791 4.001 -15.258 1.00 95.94 81 ILE A N 1
ATOM 664 C CA . ILE A 1 81 ? -4.957 3.068 -14.131 1.00 95.94 81 ILE A CA 1
ATOM 665 C C . ILE A 1 81 ? -5.531 1.735 -14.621 1.00 95.94 81 ILE A C 1
ATOM 667 O O . ILE A 1 81 ? -4.985 0.684 -14.297 1.00 95.94 81 ILE A O 1
ATOM 671 N N . PHE A 1 82 ? -6.597 1.769 -15.426 1.00 97.88 82 PHE A N 1
ATOM 672 C CA . PHE A 1 82 ? -7.220 0.558 -15.957 1.00 97.88 82 PHE A CA 1
ATOM 673 C C . PHE A 1 82 ? -6.231 -0.299 -16.748 1.00 97.88 82 PHE A C 1
ATOM 675 O O . PHE A 1 82 ? -6.119 -1.497 -16.490 1.00 97.88 82 PHE A O 1
ATOM 682 N N . LEU A 1 83 ? -5.508 0.315 -17.691 1.00 97.25 83 LEU A N 1
ATOM 683 C CA . LEU A 1 83 ? -4.530 -0.376 -18.530 1.00 97.25 83 LEU A CA 1
ATOM 684 C C . LEU A 1 83 ? -3.412 -0.999 -17.693 1.00 97.25 83 LEU A C 1
ATOM 686 O O . LEU A 1 83 ? -3.054 -2.152 -17.925 1.00 97.25 83 LEU A O 1
ATOM 690 N N . GLU A 1 84 ? -2.901 -0.274 -16.697 1.00 96.81 84 GLU A N 1
ATOM 691 C CA . GLU A 1 84 ? -1.799 -0.765 -15.871 1.00 96.81 84 GLU A CA 1
ATOM 692 C C . GLU A 1 84 ? -2.221 -1.942 -14.986 1.00 96.81 84 GLU A C 1
ATOM 694 O O . GLU A 1 84 ? -1.567 -2.985 -14.985 1.00 96.81 84 GLU A O 1
ATOM 699 N N . ILE A 1 85 ? -3.345 -1.823 -14.272 1.00 97.94 85 ILE A N 1
ATOM 700 C CA . ILE A 1 85 ? -3.833 -2.906 -13.405 1.00 97.94 85 ILE A CA 1
ATOM 701 C C . ILE A 1 85 ? -4.199 -4.136 -14.247 1.00 97.94 85 ILE A C 1
ATOM 703 O O . ILE A 1 85 ? -3.813 -5.249 -13.891 1.00 97.94 85 ILE A O 1
ATOM 707 N N . SER A 1 86 ? -4.853 -3.943 -15.398 1.00 98.19 86 SER A N 1
ATOM 708 C CA . SER A 1 86 ? -5.205 -5.046 -16.305 1.00 98.19 86 SER A CA 1
ATOM 709 C C . SER A 1 86 ? -3.960 -5.743 -16.862 1.00 98.19 86 SER A C 1
ATOM 711 O O . SER A 1 86 ? -3.916 -6.971 -16.932 1.00 98.19 86 SER A O 1
ATOM 713 N N . SER A 1 87 ? -2.923 -4.976 -17.220 1.00 97.62 87 SER A N 1
ATOM 714 C CA . SER A 1 87 ? -1.634 -5.514 -17.666 1.00 97.62 87 SER A CA 1
ATOM 715 C C . SER A 1 87 ? -0.971 -6.350 -16.571 1.00 97.62 87 SER A C 1
ATOM 717 O O . SER A 1 87 ? -0.573 -7.491 -16.816 1.00 97.62 87 SER A O 1
ATOM 719 N N . LEU A 1 88 ? -0.916 -5.840 -15.339 1.00 98.12 88 LEU A N 1
ATOM 720 C CA . LEU A 1 88 ? -0.356 -6.582 -14.214 1.00 98.12 88 LEU A CA 1
ATOM 721 C C . LEU A 1 88 ? -1.162 -7.853 -13.907 1.00 98.12 88 LEU A C 1
ATOM 723 O O . LEU A 1 88 ? -0.562 -8.905 -13.706 1.00 98.12 88 LEU A O 1
ATOM 727 N N . LYS A 1 89 ? -2.502 -7.801 -13.924 1.00 97.50 89 LYS A N 1
ATOM 728 C CA . LYS A 1 89 ? -3.351 -8.983 -13.690 1.00 97.50 89 LYS A CA 1
ATOM 729 C C . LYS A 1 89 ? -3.166 -10.037 -14.782 1.00 97.50 89 LYS A C 1
ATOM 731 O O . LYS A 1 89 ? -3.099 -11.220 -14.468 1.00 97.50 89 LYS A O 1
ATOM 736 N N . LYS A 1 90 ? -3.011 -9.623 -16.045 1.00 97.69 90 LYS A N 1
ATOM 737 C CA . LYS A 1 90 ? -2.696 -10.527 -17.164 1.00 97.69 90 LYS A CA 1
ATOM 738 C C . LYS A 1 90 ? -1.342 -11.218 -16.978 1.00 97.69 90 LYS A C 1
ATOM 740 O O . LYS A 1 90 ? -1.223 -12.404 -17.261 1.00 97.69 90 LYS A O 1
ATOM 745 N N . ASN A 1 91 ? -0.325 -10.484 -16.526 1.00 97.69 91 ASN A N 1
ATOM 746 C CA . ASN A 1 91 ? 1.026 -11.020 -16.342 1.00 97.69 91 ASN A CA 1
ATOM 747 C C . ASN A 1 91 ? 1.187 -11.837 -15.049 1.00 97.69 91 ASN A C 1
ATOM 749 O O . ASN A 1 91 ? 2.024 -12.735 -15.008 1.00 97.69 91 ASN A O 1
ATOM 753 N N . PHE A 1 92 ? 0.390 -11.550 -14.017 1.00 97.44 92 PHE A N 1
ATOM 754 C CA . PHE A 1 92 ? 0.442 -12.202 -12.707 1.00 97.44 92 PHE A CA 1
ATOM 755 C C . PHE A 1 92 ? -0.973 -12.593 -12.234 1.00 97.44 92 PHE A C 1
ATOM 757 O O . PHE A 1 92 ? -1.483 -12.027 -11.262 1.00 97.44 92 PHE A O 1
ATOM 764 N N . PRO A 1 93 ? -1.637 -13.563 -12.895 1.00 96.19 93 PRO A N 1
ATOM 765 C CA . PRO A 1 93 ? -3.048 -13.881 -12.640 1.00 96.19 93 PRO A CA 1
ATOM 766 C C . PRO A 1 93 ? -3.323 -14.352 -11.205 1.00 96.19 93 PRO A C 1
ATOM 768 O O . PRO A 1 93 ? -4.368 -14.031 -10.639 1.00 96.19 93 PRO A O 1
ATOM 771 N N . ASN A 1 94 ? -2.352 -15.039 -10.596 1.00 95.06 94 ASN A N 1
ATOM 772 C CA . ASN A 1 94 ? -2.439 -15.584 -9.238 1.00 95.06 94 ASN A CA 1
ATOM 773 C C . ASN A 1 94 ? -2.006 -14.591 -8.143 1.00 95.06 94 ASN A C 1
ATOM 775 O O . ASN A 1 94 ? -2.002 -14.943 -6.964 1.00 95.06 94 ASN A O 1
ATOM 779 N N . ALA A 1 95 ? -1.604 -13.369 -8.508 1.00 97.50 95 ALA A N 1
ATOM 780 C CA . ALA A 1 95 ? -1.257 -12.339 -7.538 1.00 97.50 95 ALA A CA 1
ATOM 781 C C . ALA A 1 95 ? -2.518 -11.703 -6.938 1.00 97.50 95 ALA A C 1
ATOM 783 O O . ALA A 1 95 ? -3.542 -11.559 -7.616 1.00 97.50 95 ALA A O 1
ATOM 784 N N . SER A 1 96 ? -2.414 -11.266 -5.682 1.00 97.81 96 SER A N 1
ATOM 785 C CA . SER A 1 96 ? -3.429 -10.416 -5.058 1.00 97.81 96 SER A CA 1
ATOM 786 C C . SER A 1 96 ? -3.147 -8.950 -5.362 1.00 97.81 96 SER A C 1
ATOM 788 O O . SER A 1 96 ? -1.999 -8.509 -5.23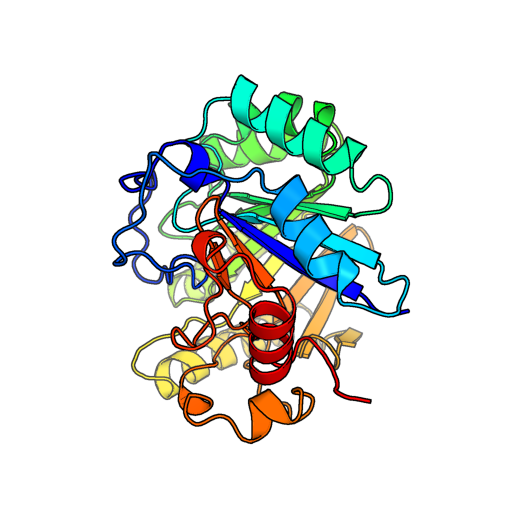9 1.00 97.81 96 SER A O 1
ATOM 790 N N . PHE A 1 97 ? -4.191 -8.185 -5.673 1.00 98.38 97 PHE A N 1
ATOM 791 C CA . PHE A 1 97 ? -4.069 -6.782 -6.072 1.00 98.38 97 PHE A CA 1
ATOM 792 C C . PHE A 1 97 ? -4.733 -5.858 -5.067 1.00 98.38 97 PHE A C 1
ATOM 794 O O . PHE A 1 97 ? -5.937 -5.934 -4.807 1.00 98.38 97 PHE A O 1
ATOM 801 N N . SER A 1 98 ? -3.951 -4.939 -4.504 1.00 98.31 98 SER A N 1
ATOM 802 C CA . SER A 1 98 ? -4.482 -3.941 -3.583 1.00 98.31 98 SER A CA 1
ATOM 803 C C . SER A 1 98 ? -3.931 -2.548 -3.824 1.00 98.31 98 SER A C 1
ATOM 805 O O . SER A 1 98 ? -2.887 -2.395 -4.438 1.00 98.31 98 SER A O 1
ATOM 807 N N . MET A 1 99 ? -4.631 -1.525 -3.341 1.00 98.06 99 MET A N 1
ATOM 808 C CA . MET A 1 99 ? -4.207 -0.129 -3.452 1.00 98.06 99 MET A CA 1
ATO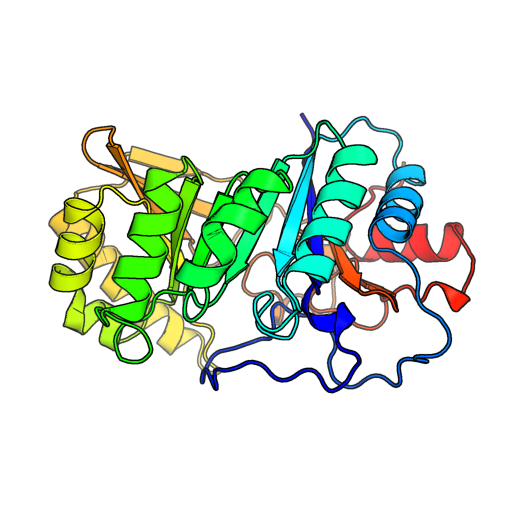M 809 C C . MET A 1 99 ? -4.232 0.560 -2.088 1.00 98.06 99 MET A C 1
ATOM 811 O O . MET A 1 99 ? -5.014 0.159 -1.225 1.00 98.06 99 MET A O 1
ATOM 815 N N . THR A 1 100 ? -3.408 1.585 -1.883 1.00 97.38 100 THR A N 1
ATOM 816 C CA . THR A 1 100 ? -3.640 2.600 -0.843 1.00 97.38 100 THR A CA 1
ATOM 817 C C . THR A 1 100 ? -3.935 3.945 -1.499 1.00 97.38 100 THR A C 1
ATOM 819 O O . THR A 1 100 ? -3.175 4.384 -2.352 1.00 97.38 100 THR A O 1
ATOM 822 N N . THR A 1 101 ? -5.030 4.589 -1.102 1.00 96.25 101 THR A N 1
ATOM 823 C CA . THR A 1 101 ? -5.454 5.916 -1.574 1.00 96.25 101 THR A CA 1
ATOM 824 C C . THR A 1 101 ? -5.848 6.781 -0.384 1.00 96.25 101 THR A C 1
ATOM 826 O O . THR A 1 101 ? -6.298 6.278 0.644 1.00 96.25 101 THR A O 1
ATOM 829 N N . ASN A 1 102 ? -5.734 8.095 -0.518 1.00 94.19 102 ASN A N 1
ATOM 830 C CA . ASN A 1 102 ? -6.321 9.043 0.415 1.00 94.19 102 ASN A CA 1
ATOM 831 C C . ASN A 1 102 ? -7.842 9.172 0.293 1.00 94.19 102 ASN A C 1
ATOM 833 O O . A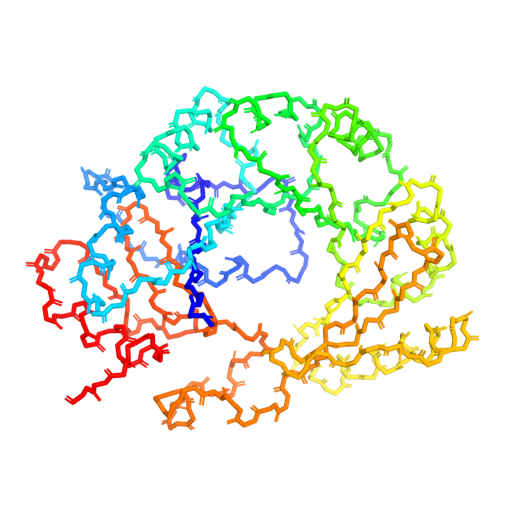SN A 1 102 ? -8.420 9.927 1.056 1.00 94.19 102 ASN A O 1
ATOM 837 N N . GLY A 1 103 ? -8.498 8.495 -0.652 1.00 94.44 103 GLY A N 1
ATOM 838 C CA . GLY A 1 103 ? -9.957 8.399 -0.721 1.00 94.44 103 GLY A CA 1
ATOM 839 C C . GLY A 1 103 ? -10.684 9.569 -1.393 1.00 94.44 103 GLY A C 1
ATOM 840 O O . GLY A 1 103 ? -11.815 9.379 -1.834 1.00 94.44 103 GLY A O 1
ATOM 841 N N . LEU A 1 104 ? -10.052 10.736 -1.578 1.00 93.62 104 LEU A N 1
ATOM 842 C CA . LEU A 1 104 ? -10.716 11.951 -2.091 1.00 93.62 104 LEU A CA 1
ATOM 843 C C . LEU A 1 104 ? -11.360 11.772 -3.472 1.00 93.62 104 LEU A C 1
ATOM 845 O O . LEU A 1 104 ? -12.375 12.388 -3.787 1.00 93.62 104 LEU A O 1
ATOM 849 N N . LYS A 1 105 ? -10.756 10.937 -4.320 1.00 95.44 105 LYS A N 1
ATOM 850 C CA . LYS A 1 105 ? -11.249 10.648 -5.673 1.00 95.44 105 LYS A CA 1
ATOM 851 C C . LYS A 1 105 ? -11.934 9.288 -5.787 1.00 95.44 105 LYS A C 1
ATOM 853 O O . LYS A 1 105 ? -12.422 8.959 -6.865 1.00 95.44 105 LYS A O 1
ATOM 858 N N . LEU A 1 106 ? -12.000 8.506 -4.708 1.00 96.62 106 LEU A N 1
ATOM 859 C CA . LEU A 1 106 ? -12.368 7.090 -4.765 1.00 96.62 106 LEU A CA 1
ATOM 860 C C . LEU A 1 106 ? -13.747 6.864 -5.390 1.00 96.62 106 LEU A C 1
ATOM 862 O O . LEU A 1 106 ? -13.872 5.997 -6.250 1.00 96.62 106 LEU A O 1
ATOM 866 N N . LYS A 1 107 ? -14.735 7.714 -5.073 1.00 96.88 107 LYS A N 1
ATOM 867 C CA . LYS A 1 107 ? -16.086 7.650 -5.662 1.00 96.88 107 LYS A CA 1
ATOM 868 C C . LYS A 1 107 ? -16.063 7.572 -7.191 1.00 96.88 107 LYS A C 1
ATOM 870 O O . LYS A 1 107 ? -16.818 6.823 -7.798 1.00 96.88 107 LYS A O 1
ATOM 875 N N . TYR A 1 108 ? -15.183 8.341 -7.826 1.00 96.81 108 TYR A N 1
ATOM 876 C CA . TYR A 1 108 ? -15.111 8.420 -9.283 1.00 96.81 108 TYR A CA 1
ATOM 877 C C . TYR A 1 108 ? -14.330 7.260 -9.908 1.00 96.81 108 TYR A C 1
ATOM 879 O O . TYR A 1 108 ? -14.429 7.053 -11.119 1.00 96.81 108 TYR A O 1
ATOM 887 N N . TYR A 1 109 ? -13.537 6.538 -9.115 1.00 97.81 109 TYR A N 1
ATOM 888 C CA . TYR A 1 109 ? -12.625 5.496 -9.581 1.00 97.81 109 TYR A CA 1
ATOM 889 C C . TYR A 1 109 ? -13.057 4.083 -9.168 1.00 97.81 109 TYR A C 1
ATOM 891 O O . TYR A 1 109 ? -12.601 3.130 -9.786 1.00 97.81 109 TYR A O 1
ATOM 899 N N . ALA A 1 110 ? -13.948 3.921 -8.185 1.00 97.12 110 ALA A N 1
ATOM 900 C CA . ALA A 1 110 ? -14.335 2.619 -7.640 1.00 97.12 110 ALA A CA 1
ATOM 901 C C . ALA A 1 110 ? -14.645 1.585 -8.740 1.00 97.12 110 ALA A C 1
ATOM 903 O O . ALA A 1 110 ? -14.022 0.522 -8.782 1.00 97.12 110 ALA A O 1
ATOM 904 N N . ASN A 1 111 ? -15.511 1.945 -9.696 1.00 97.25 111 ASN A N 1
ATOM 905 C CA . ASN A 1 111 ? -15.920 1.042 -10.773 1.00 97.25 111 ASN A CA 1
ATOM 906 C C . ASN A 1 111 ? -14.742 0.598 -11.658 1.00 97.25 111 ASN A C 1
ATOM 908 O O . ASN A 1 111 ? -14.586 -0.592 -11.918 1.00 97.25 111 ASN A O 1
ATOM 912 N N . ILE A 1 112 ? -13.872 1.535 -12.062 1.00 97.88 112 ILE A N 1
ATOM 913 C CA . ILE A 1 112 ? -12.720 1.222 -12.922 1.00 97.88 112 ILE A CA 1
ATOM 914 C C . ILE A 1 112 ? -11.650 0.408 -12.178 1.00 97.88 112 ILE A C 1
ATOM 916 O O . ILE A 1 112 ? -10.979 -0.441 -12.764 1.00 97.88 112 ILE A O 1
ATOM 920 N N . LEU A 1 113 ? -11.501 0.628 -10.868 1.00 98.25 113 LEU A N 1
ATOM 921 C CA . LEU A 1 113 ? -10.600 -0.158 -10.028 1.00 98.25 113 LEU A CA 1
ATOM 922 C C . LEU A 1 113 ? -11.082 -1.609 -9.938 1.00 98.25 113 LEU A C 1
ATOM 924 O O . LEU A 1 113 ? -10.302 -2.527 -10.172 1.00 98.25 113 LEU A O 1
ATOM 928 N N . LYS A 1 114 ? -12.373 -1.829 -9.669 1.00 98.00 114 LYS A N 1
ATOM 929 C CA . LYS A 1 114 ? -12.939 -3.181 -9.605 1.00 98.00 114 LYS A CA 1
ATOM 930 C C . LYS A 1 114 ? -12.857 -3.893 -10.956 1.00 98.00 114 LYS A C 1
ATOM 932 O O . LYS A 1 114 ? -12.390 -5.029 -11.009 1.00 98.00 114 LYS A O 1
ATOM 937 N N . SER A 1 115 ? -13.253 -3.228 -12.044 1.00 97.56 115 SER A N 1
ATOM 938 C CA . SER A 1 115 ? -13.275 -3.831 -13.383 1.00 97.56 115 SER A CA 1
ATOM 939 C C . SER A 1 115 ? -11.884 -4.115 -13.955 1.00 97.56 115 SER A C 1
ATOM 941 O O . SER A 1 115 ? -11.756 -4.962 -14.831 1.00 97.56 115 SER A O 1
ATOM 943 N N . SER A 1 116 ? -10.840 -3.435 -13.470 1.00 97.56 116 SER A N 1
ATOM 944 C CA . SER A 1 116 ? -9.449 -3.725 -13.850 1.00 97.56 116 SER A CA 1
ATOM 945 C C . SER A 1 116 ? -8.822 -4.887 -13.073 1.00 97.56 116 SER A C 1
ATOM 947 O O . SER A 1 116 ? -7.713 -5.306 -13.393 1.00 97.56 116 SER A O 1
ATOM 949 N N . GLY A 1 117 ? -9.523 -5.436 -12.075 1.00 97.12 117 GLY A N 1
ATOM 950 C CA . GLY A 1 117 ? -9.056 -6.571 -11.278 1.00 97.12 117 GLY A CA 1
ATOM 951 C C . GLY A 1 117 ? -8.485 -6.202 -9.908 1.00 97.12 117 GLY A C 1
ATOM 952 O O . GLY A 1 117 ? -7.868 -7.055 -9.271 1.00 97.12 117 GLY A O 1
ATOM 953 N N . LEU A 1 118 ? -8.685 -4.967 -9.423 1.00 98.19 118 LEU A N 1
ATOM 954 C CA . LEU A 1 118 ? -8.351 -4.618 -8.041 1.00 98.19 118 LEU A CA 1
ATOM 955 C C . LEU A 1 118 ? -9.297 -5.339 -7.070 1.00 98.19 118 LEU A C 1
ATOM 957 O O . LEU A 1 118 ? -10.520 -5.272 -7.193 1.00 98.19 118 LEU A O 1
ATOM 961 N N . GLU A 1 119 ? -8.729 -5.984 -6.055 1.00 98.06 119 GLU A N 1
ATOM 962 C CA . GLU A 1 119 ? -9.501 -6.755 -5.073 1.00 98.06 119 GLU A CA 1
ATOM 963 C C . GLU A 1 119 ? -9.790 -5.936 -3.813 1.00 98.06 119 GLU A C 1
ATOM 965 O O . GLU A 1 119 ? -10.842 -6.084 -3.186 1.00 98.06 119 GLU A O 1
ATOM 970 N N . LYS A 1 120 ? -8.844 -5.070 -3.425 1.00 98.00 120 LYS A N 1
ATOM 971 C CA . LYS A 1 120 ? -8.882 -4.364 -2.143 1.00 98.00 120 LYS A CA 1
ATOM 972 C C . LYS A 1 120 ? -8.328 -2.948 -2.223 1.00 98.00 120 LYS A C 1
ATOM 974 O O . LYS A 1 120 ? -7.194 -2.741 -2.648 1.00 98.00 120 LYS A O 1
ATOM 979 N N . VAL A 1 121 ? -9.063 -1.993 -1.670 1.00 98.19 121 VAL A N 1
ATOM 980 C CA . VAL A 1 121 ? -8.598 -0.624 -1.445 1.00 98.19 121 VAL A CA 1
ATOM 981 C C . VAL A 1 121 ? -8.385 -0.381 0.047 1.00 98.19 121 VAL A C 1
ATOM 983 O O . VAL A 1 121 ? -9.221 -0.721 0.881 1.00 98.19 121 VAL A O 1
ATOM 986 N N . ASN A 1 122 ? -7.230 0.182 0.393 1.00 97.75 122 ASN A N 1
ATOM 987 C CA . ASN A 1 122 ? -6.964 0.709 1.723 1.00 97.75 122 ASN A CA 1
ATOM 988 C C . ASN A 1 122 ? -7.089 2.234 1.654 1.00 97.75 122 ASN A C 1
ATOM 990 O O . ASN A 1 122 ? -6.461 2.864 0.803 1.00 97.75 122 ASN A O 1
ATOM 994 N N . ILE A 1 123 ? -7.898 2.823 2.526 1.00 95.88 123 ILE A N 1
ATOM 995 C CA . ILE A 1 123 ? -8.151 4.264 2.544 1.00 95.88 123 ILE A CA 1
ATOM 996 C C . ILE A 1 123 ? -7.402 4.865 3.728 1.00 95.88 123 ILE A C 1
ATOM 998 O O . ILE A 1 123 ? -7.661 4.484 4.868 1.00 95.88 123 ILE A O 1
ATOM 1002 N N . SER A 1 124 ? -6.482 5.795 3.472 1.00 93.62 124 SER A N 1
ATOM 1003 C CA . SER A 1 124 ? -5.843 6.583 4.530 1.00 93.62 124 SER A CA 1
ATOM 1004 C C . SER A 1 124 ? -6.866 7.546 5.134 1.00 93.62 124 SER A C 1
ATOM 1006 O O . SER A 1 124 ? -7.218 8.559 4.524 1.00 93.62 124 SER A O 1
ATOM 1008 N N . TYR A 1 125 ? -7.363 7.204 6.319 1.00 90.38 125 TYR A N 1
ATOM 1009 C CA . TYR A 1 125 ? -8.455 7.885 7.000 1.00 90.38 125 TYR A CA 1
ATOM 1010 C C . TYR A 1 125 ? -7.947 8.438 8.332 1.00 90.38 125 TYR A C 1
ATOM 1012 O O . TYR A 1 125 ? -7.481 7.685 9.185 1.00 90.38 125 TYR A O 1
ATOM 1020 N N . HIS A 1 126 ? -7.983 9.765 8.469 1.00 84.50 126 HIS A N 1
ATOM 1021 C CA . HIS A 1 126 ? -7.400 10.495 9.594 1.00 84.50 126 HIS A CA 1
ATOM 1022 C C . HIS A 1 126 ? -8.344 11.612 10.045 1.00 84.50 126 HIS A C 1
ATOM 1024 O O . HIS A 1 126 ? -8.643 12.511 9.253 1.00 84.50 126 HIS A O 1
ATOM 1030 N N . TYR A 1 127 ? -8.779 11.593 11.308 1.00 73.19 127 TYR A N 1
ATOM 1031 C CA . TYR A 1 127 ? -9.521 12.716 11.890 1.00 73.19 127 TYR A CA 1
ATOM 1032 C C . TYR A 1 127 ? -8.665 13.984 11.949 1.00 73.19 127 TYR A C 1
ATOM 1034 O O . TYR A 1 127 ? -7.451 13.912 12.128 1.00 73.19 127 TYR A O 1
ATOM 1042 N N . GLY A 1 128 ? -9.297 15.131 11.685 1.00 65.12 128 GLY A N 1
ATOM 1043 C CA . GLY A 1 128 ? -8.631 16.436 11.553 1.00 65.12 128 GLY A CA 1
ATOM 1044 C C . GLY A 1 128 ? -8.019 16.723 10.173 1.00 65.12 128 GLY A C 1
ATOM 1045 O O . GLY A 1 128 ? -7.690 17.869 9.882 1.00 65.12 128 GLY A O 1
ATOM 1046 N N . TYR A 1 129 ? -7.911 15.715 9.300 1.00 63.50 129 TYR A N 1
ATOM 1047 C CA . TYR A 1 129 ? -7.506 15.888 7.897 1.00 63.50 129 TYR A CA 1
ATOM 1048 C C . TYR A 1 129 ? -8.642 15.530 6.937 1.00 63.50 129 TYR A C 1
ATOM 1050 O O . TYR A 1 129 ? -8.971 16.303 6.044 1.00 63.50 129 TYR A O 1
ATOM 1058 N N . ASN A 1 130 ? -9.234 14.351 7.143 1.00 60.88 130 ASN A N 1
ATOM 1059 C CA . ASN A 1 130 ? -9.995 13.607 6.140 1.00 60.88 130 ASN A CA 1
ATOM 1060 C C . ASN A 1 130 ? -11.241 12.909 6.727 1.00 60.88 130 ASN A C 1
ATOM 1062 O O . ASN A 1 130 ? -11.784 11.995 6.111 1.00 60.88 130 ASN A O 1
ATOM 1066 N N . SER A 1 131 ? -11.670 13.259 7.940 1.00 62.09 131 SER A N 1
ATOM 1067 C CA . SER A 1 131 ? -12.760 12.552 8.625 1.00 62.09 131 SER A CA 1
ATOM 1068 C C . SER A 1 131 ? -14.140 13.036 8.223 1.00 62.09 131 SER A C 1
ATOM 1070 O O . SER A 1 131 ? -14.373 14.238 8.114 1.00 62.09 131 SER A O 1
ATOM 1072 N N . SER A 1 132 ? -15.059 12.079 8.082 1.00 61.22 132 SER A N 1
ATOM 1073 C CA . SER A 1 132 ? -16.516 12.272 8.062 1.00 61.22 132 SER A CA 1
ATOM 1074 C C . SER A 1 132 ? -17.056 13.254 7.021 1.00 61.22 132 SER A C 1
ATOM 1076 O O . SER A 1 132 ? -18.230 13.615 7.069 1.00 61.22 132 SER A O 1
ATOM 1078 N N . SER A 1 133 ? -16.238 13.663 6.047 1.00 75.94 133 SER A N 1
ATOM 1079 C CA . SER A 1 133 ? -16.735 14.432 4.917 1.00 75.94 133 SER A CA 1
ATOM 1080 C C . SER A 1 133 ? -17.495 13.506 3.972 1.00 75.94 133 SER A C 1
ATOM 1082 O O . SER A 1 133 ? -17.127 12.346 3.749 1.00 75.94 133 SER A O 1
ATOM 1084 N N . ASP A 1 134 ? -18.554 14.044 3.380 1.00 85.75 134 ASP A N 1
ATOM 1085 C CA . ASP A 1 134 ? -19.407 13.360 2.410 1.00 85.75 134 ASP A CA 1
ATOM 1086 C C . ASP A 1 134 ? -18.614 12.800 1.203 1.00 85.75 134 ASP A C 1
ATOM 1088 O O . ASP A 1 134 ? -19.038 11.866 0.527 1.00 85.75 134 ASP A O 1
ATOM 1092 N N . VAL A 1 135 ? -17.404 13.304 0.940 1.00 88.69 135 VAL A N 1
ATOM 1093 C CA . VAL A 1 135 ? -16.511 12.751 -0.091 1.00 88.69 135 VAL A CA 1
ATOM 1094 C C . VAL A 1 135 ? -16.027 11.340 0.274 1.00 88.69 135 VAL A C 1
ATOM 1096 O O . VAL A 1 135 ? -16.058 10.446 -0.575 1.00 88.69 135 VAL A O 1
ATOM 1099 N N . TYR A 1 136 ? -15.613 11.116 1.524 1.00 88.50 136 TYR A N 1
ATOM 1100 C CA . TYR A 1 136 ? -15.088 9.823 1.981 1.00 88.50 136 TYR A CA 1
ATOM 1101 C C . TYR A 1 136 ? -16.179 8.775 2.082 1.00 88.50 136 TYR A C 1
ATOM 1103 O O . TYR A 1 136 ? -15.992 7.657 1.606 1.00 88.50 136 TYR A O 1
ATOM 1111 N N . VAL A 1 137 ? -17.323 9.158 2.657 1.00 91.06 137 VAL A N 1
ATOM 1112 C CA . VAL A 1 137 ? -18.489 8.280 2.790 1.00 91.06 137 VAL A CA 1
ATOM 1113 C C . VAL A 1 137 ? -18.919 7.781 1.416 1.00 91.06 137 VAL A C 1
ATOM 1115 O O . VAL A 1 137 ? -18.933 6.575 1.187 1.00 91.06 137 VAL A O 1
ATOM 1118 N N . ARG A 1 138 ? -19.108 8.686 0.447 1.00 94.38 138 ARG A N 1
ATOM 1119 C CA . ARG A 1 138 ? -19.481 8.292 -0.919 1.00 94.38 138 ARG A CA 1
ATOM 1120 C C . ARG A 1 138 ? -18.414 7.430 -1.598 1.00 94.38 138 ARG A C 1
ATOM 1122 O O . ARG A 1 138 ? -18.747 6.543 -2.383 1.00 94.38 138 ARG A O 1
ATOM 1129 N N . GLY A 1 139 ? -17.130 7.666 -1.325 1.00 95.06 139 GLY A N 1
ATOM 1130 C CA . GLY A 1 139 ? -16.038 6.819 -1.820 1.00 95.06 139 GLY A CA 1
ATOM 1131 C C . GLY A 1 139 ? -16.066 5.399 -1.247 1.00 95.06 139 GLY A C 1
ATOM 1132 O O . GLY A 1 139 ? -15.871 4.431 -1.982 1.00 95.06 139 GLY A O 1
ATOM 1133 N N . ILE A 1 140 ? -16.347 5.272 0.048 1.00 94.88 140 ILE A N 1
ATOM 1134 C CA . ILE A 1 140 ? -16.486 3.995 0.749 1.00 94.88 140 ILE A CA 1
ATOM 1135 C C . ILE A 1 140 ? -17.719 3.242 0.247 1.00 94.88 140 ILE A C 1
ATOM 1137 O O . ILE A 1 140 ? -17.587 2.109 -0.206 1.00 94.88 140 ILE A O 1
ATOM 1141 N N . GLU A 1 141 ? -18.889 3.879 0.257 1.00 95.31 141 GLU A N 1
ATOM 1142 C CA . GLU A 1 141 ? -20.157 3.266 -0.151 1.00 95.31 141 GLU A CA 1
ATOM 1143 C C . GLU A 1 141 ? -20.108 2.774 -1.598 1.00 95.31 141 GLU A C 1
ATOM 1145 O O . GLU A 1 141 ? -20.455 1.628 -1.869 1.00 95.31 141 GLU A O 1
ATOM 1150 N N . SER A 1 142 ? -19.595 3.600 -2.519 1.00 96.62 142 SER A N 1
ATOM 1151 C CA . SER A 1 142 ? -19.430 3.205 -3.926 1.00 96.62 142 SER A CA 1
ATOM 1152 C C . SER A 1 142 ? -18.438 2.061 -4.133 1.00 96.62 142 SER A C 1
ATOM 1154 O O . SER A 1 142 ? -18.560 1.328 -5.107 1.00 96.62 142 SER A O 1
ATOM 1156 N N . SER A 1 143 ? -17.456 1.897 -3.244 1.00 97.31 143 SER A N 1
ATOM 1157 C CA . SER A 1 143 ? -16.515 0.775 -3.301 1.00 97.31 143 SER A CA 1
ATOM 1158 C C . SER A 1 143 ? -17.144 -0.505 -2.752 1.00 97.31 143 SER A C 1
ATOM 1160 O O . SER A 1 143 ? -17.007 -1.571 -3.352 1.00 97.31 143 SER A O 1
ATOM 1162 N N . LEU A 1 144 ? -17.865 -0.404 -1.634 1.00 96.06 144 LEU A N 1
ATOM 1163 C CA . LEU A 1 144 ? -18.557 -1.538 -1.027 1.00 96.06 144 LEU A CA 1
ATOM 1164 C C . LEU A 1 144 ? -19.670 -2.072 -1.937 1.00 96.06 144 LEU A C 1
ATOM 1166 O O . LEU A 1 144 ? -19.762 -3.284 -2.124 1.00 96.06 144 LEU A O 1
ATOM 1170 N N . SER A 1 145 ? -20.464 -1.191 -2.557 1.00 96.69 145 SER A N 1
ATOM 1171 C CA . SER A 1 145 ? -21.611 -1.582 -3.392 1.00 96.69 145 SER A CA 1
ATOM 1172 C C . SER A 1 145 ? -21.232 -2.385 -4.640 1.00 96.69 145 SER A C 1
ATOM 1174 O O . SER A 1 145 ? -22.032 -3.177 -5.127 1.00 96.69 145 SER A O 1
ATOM 1176 N N . ILE A 1 146 ? -20.001 -2.231 -5.134 1.00 96.62 146 ILE A N 1
ATOM 1177 C CA . ILE A 1 146 ? -19.458 -2.983 -6.279 1.00 96.62 146 ILE A CA 1
ATOM 1178 C C . ILE A 1 146 ? -18.591 -4.182 -5.848 1.00 96.62 146 ILE A C 1
ATOM 1180 O O . ILE A 1 146 ? -17.886 -4.786 -6.663 1.00 96.62 146 ILE A O 1
ATOM 1184 N N . GLY A 1 147 ? -18.580 -4.508 -4.552 1.00 95.69 147 GLY A N 1
ATOM 1185 C CA . GLY A 1 147 ? -17.830 -5.633 -3.996 1.00 95.69 147 GLY A CA 1
ATOM 1186 C C . GLY A 1 147 ? -16.310 -5.435 -3.984 1.00 95.69 147 GLY A C 1
ATOM 1187 O O . GLY A 1 147 ? -15.562 -6.414 -4.082 1.00 95.69 147 GLY A O 1
ATOM 1188 N N . LEU A 1 148 ? -15.816 -4.195 -3.920 1.00 96.88 148 LEU A N 1
ATOM 1189 C CA . LEU A 1 148 ? -14.404 -3.920 -3.645 1.00 96.88 148 LEU A CA 1
ATOM 1190 C C . LEU A 1 148 ? -14.172 -3.995 -2.131 1.00 96.88 148 LEU A C 1
ATOM 1192 O O . LEU A 1 148 ? -14.859 -3.327 -1.360 1.00 96.88 148 LEU A O 1
ATOM 1196 N N . LYS A 1 149 ? -13.185 -4.778 -1.679 1.00 97.00 149 LYS A N 1
ATOM 1197 C CA . LYS A 1 149 ? -12.883 -4.855 -0.243 1.00 97.00 149 LYS A CA 1
ATOM 1198 C C . LYS A 1 149 ? -12.291 -3.530 0.231 1.00 97.00 149 LYS A C 1
ATOM 1200 O O . LYS A 1 149 ? -11.256 -3.106 -0.282 1.00 97.00 149 LYS A O 1
ATOM 1205 N N . VAL A 1 150 ? -12.894 -2.917 1.244 1.00 97.38 150 VAL A N 1
ATOM 1206 C CA . VAL A 1 150 ? -12.414 -1.665 1.846 1.00 97.38 150 VAL A CA 1
ATOM 1207 C C . VAL A 1 150 ? -11.772 -1.951 3.203 1.00 97.38 150 VAL A C 1
ATOM 1209 O O . VAL A 1 150 ? -12.297 -2.726 3.997 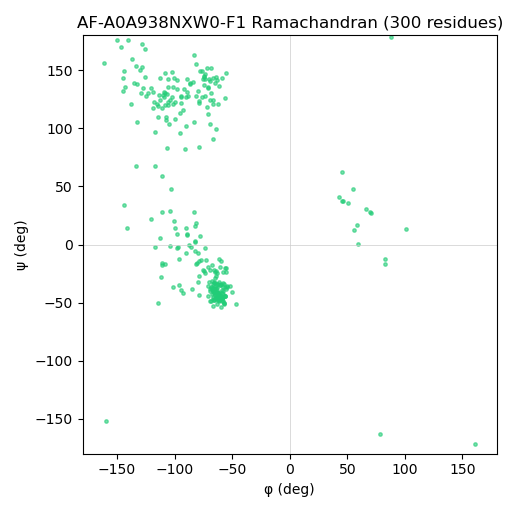1.00 97.38 150 VAL A O 1
ATOM 1212 N N . ILE A 1 151 ? -10.616 -1.339 3.465 1.00 97.31 151 ILE A N 1
ATOM 1213 C CA . ILE A 1 151 ? -9.976 -1.300 4.788 1.00 97.31 151 ILE A CA 1
ATOM 1214 C C . ILE A 1 151 ? -9.548 0.139 5.067 1.00 97.31 151 ILE A C 1
ATOM 1216 O O . ILE A 1 151 ? -8.988 0.792 4.189 1.00 97.31 151 ILE A O 1
ATOM 1220 N N . LEU A 1 152 ? -9.749 0.635 6.283 1.00 95.88 152 LEU A N 1
ATOM 1221 C CA . LEU A 1 152 ? -9.198 1.929 6.685 1.00 95.88 152 LEU A CA 1
ATOM 1222 C C . LEU A 1 152 ? -7.773 1.760 7.220 1.00 95.88 152 LEU A C 1
ATOM 1224 O O . LEU A 1 152 ? -7.486 0.825 7.963 1.00 95.88 152 LEU A O 1
ATOM 1228 N N . ASN A 1 153 ? -6.880 2.675 6.866 1.00 95.06 153 ASN A N 1
ATOM 1229 C CA . ASN A 1 153 ? -5.569 2.827 7.483 1.00 95.06 153 ASN A CA 1
ATOM 1230 C C . ASN A 1 153 ? -5.556 4.157 8.237 1.00 95.06 153 ASN A C 1
ATOM 1232 O O . ASN A 1 153 ? -5.780 5.201 7.630 1.00 95.06 153 ASN A O 1
ATOM 1236 N N . ALA A 1 154 ? -5.251 4.127 9.528 1.00 93.31 154 ALA A N 1
ATOM 1237 C CA . ALA A 1 154 ? -5.172 5.312 10.370 1.00 93.31 154 ALA A CA 1
ATOM 1238 C C . ALA A 1 154 ? -3.825 5.346 11.099 1.00 93.31 154 ALA A C 1
ATOM 1240 O O . ALA A 1 154 ? -3.367 4.346 11.643 1.00 93.31 154 ALA A O 1
ATOM 1241 N N . VAL A 1 155 ? -3.176 6.504 11.106 1.00 92.25 155 VAL A N 1
ATOM 1242 C CA . VAL A 1 155 ? -2.010 6.780 11.948 1.00 92.25 155 VAL A CA 1
ATOM 1243 C C . VAL A 1 155 ? -2.546 7.305 13.269 1.00 92.25 155 VAL A C 1
ATOM 1245 O O . VAL A 1 155 ? -3.357 8.229 13.265 1.00 92.25 155 VAL A O 1
ATOM 1248 N N . VAL A 1 156 ? -2.114 6.707 14.373 1.00 92.56 156 VAL A N 1
ATOM 1249 C CA . VAL A 1 156 ? -2.545 7.092 15.714 1.00 92.56 156 VAL A CA 1
ATOM 1250 C C . VAL A 1 156 ? -1.911 8.430 16.075 1.00 92.56 156 VAL A C 1
ATOM 1252 O O . VAL A 1 156 ? -0.691 8.557 16.158 1.00 92.56 156 VAL A O 1
ATOM 1255 N N . THR A 1 157 ? -2.764 9.422 16.296 1.00 90.94 157 THR A N 1
ATOM 1256 C CA . THR A 1 157 ? -2.416 10.788 16.702 1.00 90.94 157 THR A CA 1
ATOM 1257 C C . THR A 1 157 ? -3.224 11.195 17.931 1.00 90.94 157 THR A C 1
ATOM 1259 O O . THR A 1 157 ? -4.178 10.510 18.305 1.00 90.94 157 THR A O 1
ATOM 1262 N N . SER A 1 158 ? -2.915 12.356 18.512 1.00 89.62 158 SER A N 1
ATOM 1263 C CA . SER A 1 158 ? -3.752 12.965 19.554 1.00 89.62 158 SER A CA 1
ATOM 1264 C C . SER A 1 158 ? -5.208 13.148 19.106 1.00 89.62 158 SER A C 1
ATOM 1266 O O . SER A 1 158 ? -6.114 12.898 19.892 1.00 89.62 158 SER A O 1
ATOM 1268 N N . ASP A 1 159 ? -5.451 13.490 17.835 1.00 89.94 159 ASP A N 1
ATOM 1269 C CA . ASP A 1 159 ? -6.812 13.575 17.283 1.00 89.94 159 ASP A CA 1
ATOM 1270 C C . ASP A 1 159 ? -7.494 12.205 17.221 1.00 89.94 159 ASP A C 1
ATOM 1272 O O . ASP A 1 159 ? -8.678 12.086 17.507 1.00 89.94 159 ASP A O 1
ATOM 1276 N N . THR A 1 160 ? -6.750 11.145 16.896 1.00 91.19 160 THR A N 1
ATOM 1277 C CA . THR A 1 160 ? -7.303 9.779 16.874 1.00 91.19 160 THR A CA 1
ATOM 1278 C C . THR A 1 160 ? -7.771 9.339 18.261 1.00 91.19 160 THR A C 1
ATOM 1280 O O . THR A 1 160 ? -8.794 8.674 18.376 1.00 91.19 160 THR A O 1
ATOM 1283 N N . ILE A 1 161 ? -7.041 9.735 19.307 1.00 93.25 161 ILE A N 1
ATOM 1284 C CA . ILE A 1 161 ? -7.411 9.512 20.711 1.00 93.25 161 ILE A CA 1
ATOM 1285 C C . ILE A 1 161 ? -8.624 10.371 21.084 1.00 93.25 161 ILE A C 1
ATOM 1287 O O . ILE A 1 161 ? -9.592 9.857 21.635 1.00 93.25 161 ILE A O 1
ATOM 1291 N N . LYS A 1 162 ? -8.590 11.669 20.757 1.00 92.69 162 LYS A N 1
ATOM 1292 C CA . LYS A 1 162 ? -9.665 12.622 21.068 1.00 92.69 162 LYS A CA 1
ATOM 1293 C C . LYS A 1 162 ? -11.008 12.208 20.458 1.00 92.69 162 LYS A C 1
ATOM 1295 O O . LYS A 1 162 ? -12.028 12.319 21.123 1.00 92.69 162 LYS A O 1
ATOM 1300 N N . TYR A 1 163 ? -10.994 11.728 19.216 1.00 91.50 163 TYR A N 1
ATOM 1301 C CA . TYR A 1 163 ? -12.184 11.337 18.452 1.00 91.50 163 TYR A CA 1
ATOM 1302 C C . TYR A 1 163 ? -12.354 9.809 18.376 1.00 91.50 163 TYR A C 1
ATOM 1304 O O . TYR A 1 163 ? -12.880 9.274 17.398 1.00 91.50 163 TYR A O 1
ATOM 1312 N N . PHE A 1 164 ? -11.869 9.078 19.385 1.00 92.38 164 PHE A N 1
ATOM 1313 C CA . PHE A 1 164 ? -11.849 7.613 19.378 1.00 92.38 164 PHE A CA 1
ATOM 1314 C C . PHE A 1 164 ? -13.245 6.993 19.226 1.00 92.38 164 PHE A C 1
ATOM 1316 O O . PHE A 1 164 ? -13.440 6.107 18.392 1.00 92.38 164 PHE A O 1
ATOM 1323 N N . ASP A 1 165 ? -14.235 7.486 19.972 1.00 92.00 165 ASP A N 1
ATOM 1324 C CA . ASP A 1 165 ? -15.602 6.959 19.908 1.00 92.00 165 ASP A CA 1
ATOM 1325 C C . ASP A 1 165 ? -16.266 7.216 18.555 1.00 92.00 165 ASP A C 1
ATOM 1327 O O . ASP A 1 165 ? -16.956 6.348 18.025 1.00 92.00 165 ASP A O 1
ATOM 1331 N N . GLU A 1 166 ? -16.006 8.370 17.944 1.00 90.69 166 GLU A N 1
ATOM 1332 C CA . GLU A 1 166 ? -16.496 8.704 16.604 1.00 90.69 166 GLU A CA 1
ATOM 1333 C C . GLU A 1 166 ? -15.873 7.783 15.548 1.00 90.69 166 GLU A C 1
ATOM 1335 O O . GLU A 1 166 ? -16.560 7.297 14.647 1.00 90.69 166 GLU A O 1
ATOM 1340 N N . TYR A 1 167 ? -14.577 7.484 15.679 1.00 89.50 167 TYR A N 1
ATOM 1341 C CA . TYR A 1 167 ? -13.894 6.476 14.870 1.00 89.50 167 TYR A CA 1
ATOM 1342 C C . TYR A 1 167 ? -14.552 5.106 14.991 1.00 89.50 167 TYR A C 1
ATOM 1344 O O . TYR A 1 167 ? -14.835 4.480 13.968 1.00 89.50 167 TYR A O 1
ATOM 1352 N N . VAL A 1 168 ? -14.788 4.647 16.224 1.00 91.06 168 VAL A N 1
ATOM 1353 C CA . VAL A 1 168 ? -15.411 3.348 16.492 1.00 91.06 168 VAL A CA 1
ATOM 1354 C C . VAL A 1 168 ? -16.818 3.302 15.906 1.00 91.06 168 VAL A C 1
ATOM 1356 O O . VAL A 1 168 ? -17.136 2.386 15.155 1.00 91.06 168 VAL A O 1
ATOM 1359 N N . ASN A 1 169 ? -17.641 4.317 16.163 1.00 91.50 169 ASN A N 1
ATOM 1360 C CA . ASN A 1 169 ? -19.000 4.388 15.632 1.00 91.50 169 ASN A CA 1
ATOM 1361 C C . ASN A 1 169 ? -19.011 4.361 14.099 1.00 91.50 169 ASN A C 1
ATOM 1363 O O . ASN A 1 169 ? -19.850 3.690 13.499 1.00 91.50 169 ASN A O 1
ATOM 1367 N N . PHE A 1 170 ? -18.054 5.036 13.455 1.00 91.06 170 PHE A N 1
ATOM 1368 C CA . PHE A 1 170 ? -17.916 5.024 12.002 1.00 91.06 170 PHE A CA 1
ATOM 1369 C C . PHE A 1 170 ? -17.599 3.623 11.459 1.00 91.06 170 PHE A C 1
ATOM 1371 O O . PHE A 1 170 ? -18.288 3.148 10.555 1.00 91.06 170 PHE A O 1
ATOM 1378 N N . ILE A 1 171 ? -16.583 2.943 12.002 1.00 92.06 171 ILE A N 1
ATOM 1379 C CA . ILE A 1 171 ? -16.205 1.603 11.521 1.00 92.06 171 ILE A CA 1
ATOM 1380 C C . ILE A 1 171 ? -17.290 0.563 11.808 1.00 92.06 171 ILE A C 1
ATOM 1382 O O . ILE A 1 171 ? -17.507 -0.305 10.966 1.00 92.06 171 ILE A O 1
ATOM 1386 N N . SER A 1 172 ? -18.010 0.690 12.930 1.00 92.62 172 SER A N 1
ATOM 1387 C CA . SER A 1 172 ? -19.145 -0.168 13.276 1.00 92.62 172 SER A CA 1
ATOM 1388 C C . SER A 1 172 ? -20.316 0.044 12.320 1.00 92.62 172 SER A C 1
ATOM 1390 O O . SER A 1 172 ? -20.856 -0.921 11.788 1.00 92.62 172 SER A O 1
ATOM 1392 N N . LYS A 1 173 ? -20.676 1.305 12.035 1.00 91.69 173 LYS A N 1
ATOM 1393 C CA . LYS A 1 173 ? -21.787 1.650 11.134 1.00 91.69 173 LYS A CA 1
ATOM 1394 C C . LYS A 1 173 ? -21.619 1.030 9.747 1.00 91.69 173 LYS A C 1
ATOM 1396 O O . LYS A 1 173 ? -22.584 0.517 9.190 1.00 91.69 173 LYS A O 1
ATOM 1401 N N . TYR A 1 174 ? -20.412 1.097 9.186 1.00 91.50 174 TYR A N 1
ATOM 1402 C CA . TYR A 1 174 ? -20.136 0.584 7.840 1.00 91.50 174 TYR A CA 1
ATOM 1403 C C . TYR A 1 174 ? -19.544 -0.831 7.824 1.00 91.50 174 TYR A C 1
ATOM 1405 O O . TYR A 1 174 ? -19.302 -1.359 6.740 1.00 91.50 174 TYR A O 1
ATOM 1413 N N . LYS A 1 175 ? -19.305 -1.440 8.994 1.00 93.56 175 LYS A N 1
ATOM 1414 C CA . LYS A 1 175 ? -18.710 -2.778 9.142 1.00 93.56 175 L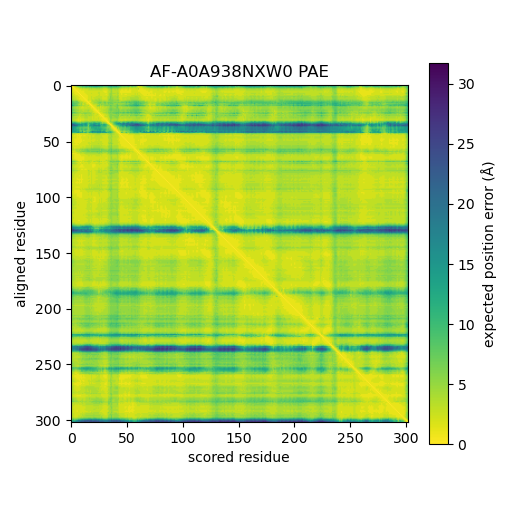YS A CA 1
ATOM 1415 C C . LYS A 1 175 ? -17.359 -2.899 8.423 1.00 93.56 175 LYS A C 1
ATOM 1417 O O . LYS A 1 175 ? -17.111 -3.829 7.659 1.00 93.56 175 LYS A O 1
ATOM 1422 N N . ILE A 1 176 ? -16.477 -1.917 8.625 1.00 93.88 176 ILE A N 1
ATOM 1423 C CA . ILE A 1 176 ? -15.194 -1.813 7.908 1.00 93.88 176 ILE A CA 1
ATOM 1424 C C . ILE A 1 176 ? -14.029 -2.099 8.845 1.00 93.88 176 ILE A C 1
ATOM 1426 O O . ILE A 1 176 ? -13.874 -1.462 9.884 1.00 93.88 176 ILE A O 1
ATOM 1430 N N . SER A 1 177 ? -13.134 -3.001 8.437 1.00 96.50 177 SER A N 1
ATOM 1431 C CA . SER A 1 177 ? -11.898 -3.234 9.183 1.00 96.50 177 SER A CA 1
ATOM 1432 C C . SER A 1 177 ? -10.972 -2.015 9.134 1.00 96.50 177 SER A C 1
ATOM 1434 O O . SER A 1 177 ? -10.796 -1.392 8.084 1.00 96.50 177 SER A O 1
ATOM 1436 N N . VAL A 1 178 ? -10.279 -1.734 10.235 1.00 96.12 178 VAL A N 1
ATOM 1437 C CA . VAL A 1 178 ? -9.306 -0.638 10.338 1.00 96.12 178 VAL A CA 1
ATOM 1438 C C . VAL A 1 178 ? -7.949 -1.145 10.812 1.00 96.12 178 VAL A C 1
ATOM 1440 O O . VAL A 1 178 ? -7.854 -2.059 11.628 1.00 96.12 178 VAL A O 1
ATOM 1443 N N . LYS A 1 179 ? -6.878 -0.554 10.281 1.00 95.94 179 LYS A N 1
ATOM 1444 C CA . LYS A 1 179 ? -5.495 -0.759 10.710 1.00 95.94 179 LYS A CA 1
ATOM 1445 C C . LYS A 1 179 ? -4.943 0.528 11.299 1.00 95.94 179 LYS A C 1
ATOM 1447 O O . LYS A 1 179 ? -4.810 1.520 10.585 1.00 95.94 179 LYS A O 1
ATOM 1452 N N . PHE A 1 180 ? -4.565 0.473 12.565 1.00 94.62 180 PHE A N 1
ATOM 1453 C CA . PHE A 1 180 ? -3.901 1.549 13.278 1.00 94.62 180 PHE A CA 1
ATOM 1454 C C . PHE A 1 180 ? -2.382 1.378 13.233 1.00 94.62 180 PHE A C 1
ATOM 1456 O O . PHE A 1 180 ? -1.842 0.324 13.577 1.00 94.62 180 PHE A O 1
ATOM 1463 N N . PHE A 1 181 ? -1.691 2.433 12.813 1.00 91.19 181 PHE A N 1
ATOM 1464 C CA . PHE A 1 181 ? -0.239 2.521 12.699 1.00 91.19 181 PHE A CA 1
ATOM 1465 C C . PHE A 1 181 ? 0.297 3.524 13.713 1.00 91.19 181 PHE A C 1
ATOM 1467 O O . PHE A 1 181 ? -0.329 4.555 13.955 1.00 91.19 181 PHE A O 1
ATOM 1474 N N . CYS A 1 182 ? 1.462 3.245 14.289 1.00 88.88 182 CYS A N 1
ATOM 1475 C CA . CYS A 1 182 ? 2.148 4.229 15.116 1.00 88.88 182 CYS A CA 1
ATOM 1476 C C . CYS A 1 182 ? 2.583 5.431 14.265 1.00 88.88 182 CYS A C 1
ATOM 1478 O O . CYS A 1 182 ? 3.029 5.260 13.126 1.00 88.88 182 CYS A O 1
ATOM 1480 N N . ILE A 1 183 ? 2.438 6.641 14.807 1.00 87.88 183 ILE A N 1
ATOM 1481 C CA . ILE A 1 183 ? 3.031 7.833 14.204 1.00 87.88 183 ILE A CA 1
ATOM 1482 C C . ILE A 1 183 ? 4.553 7.773 14.350 1.00 87.88 183 ILE A C 1
ATOM 1484 O O . ILE A 1 183 ? 5.063 7.321 15.365 1.00 87.88 183 ILE A O 1
ATOM 1488 N N . LEU A 1 184 ? 5.287 8.202 13.326 1.00 83.25 184 LEU A N 1
ATOM 1489 C CA . LEU A 1 184 ? 6.749 8.228 13.345 1.00 83.25 184 LEU A CA 1
ATOM 1490 C C . LEU A 1 184 ? 7.224 9.675 13.481 1.00 83.25 184 LEU A C 1
ATOM 1492 O O . LEU A 1 184 ? 7.506 10.335 12.481 1.00 83.25 184 LEU A O 1
ATOM 1496 N N . LEU A 1 185 ? 7.252 10.183 14.713 1.00 80.62 185 LEU A N 1
ATOM 1497 C CA . LEU A 1 185 ? 7.796 11.509 15.016 1.00 80.62 185 LEU A CA 1
ATOM 1498 C C . LEU A 1 185 ? 9.321 11.451 15.164 1.00 80.62 185 LEU A C 1
ATOM 1500 O O . LEU A 1 185 ? 9.899 10.389 15.398 1.00 80.62 185 LEU A O 1
ATOM 1504 N N . ASN A 1 186 ? 9.974 12.616 15.095 1.00 78.50 186 ASN A N 1
ATOM 1505 C CA . ASN A 1 186 ? 11.401 12.733 15.417 1.00 78.50 186 ASN A CA 1
ATOM 1506 C C . ASN A 1 186 ? 11.686 12.290 16.863 1.00 78.50 186 ASN A C 1
ATOM 1508 O O . ASN A 1 186 ? 12.728 11.698 17.134 1.00 78.50 186 ASN A O 1
ATOM 1512 N N . ASN A 1 187 ? 10.740 12.542 17.775 1.00 81.00 187 ASN A N 1
ATOM 1513 C CA . ASN A 1 187 ? 10.760 12.013 19.130 1.00 81.00 187 ASN A CA 1
ATOM 1514 C C . ASN A 1 187 ? 10.020 10.661 19.186 1.00 81.00 187 ASN A C 1
ATOM 1516 O O . ASN A 1 187 ? 8.787 10.593 19.196 1.00 81.00 187 ASN A O 1
ATOM 1520 N N . LEU A 1 188 ? 10.783 9.567 19.227 1.00 78.56 188 LEU A N 1
ATOM 1521 C CA . LEU A 1 188 ? 10.223 8.214 19.311 1.00 78.56 188 LEU A CA 1
ATOM 1522 C C . LEU A 1 188 ? 9.484 7.965 20.632 1.00 78.56 188 LEU A C 1
ATOM 1524 O O . LEU A 1 188 ? 8.469 7.276 20.629 1.00 78.56 188 LEU A O 1
ATOM 1528 N N . GLN A 1 189 ? 9.932 8.561 21.739 1.00 85.00 189 GLN A N 1
ATOM 1529 C CA . GLN A 1 189 ? 9.284 8.401 23.043 1.00 85.00 189 GLN A CA 1
ATOM 1530 C C . GLN A 1 189 ? 7.895 9.053 23.065 1.00 85.00 189 GLN A C 1
ATOM 1532 O O . GLN A 1 189 ? 6.950 8.511 23.641 1.00 85.00 189 GLN A O 1
ATOM 1537 N N . GLU A 1 190 ? 7.744 10.192 22.390 1.00 86.56 190 GLU A N 1
ATOM 1538 C CA . GLU A 1 190 ? 6.441 10.834 22.194 1.00 86.56 190 GLU A CA 1
ATOM 1539 C C . GLU A 1 190 ? 5.501 9.941 21.370 1.00 86.56 190 GLU A C 1
ATOM 1541 O O . GLU A 1 190 ? 4.345 9.732 21.744 1.00 86.56 190 GLU A O 1
ATOM 1546 N N . SER A 1 191 ? 6.024 9.344 20.294 1.00 86.38 191 SER A N 1
ATOM 1547 C CA . SER A 1 191 ? 5.281 8.398 19.453 1.00 86.38 191 SER A CA 1
ATOM 1548 C C . SER A 1 191 ? 4.806 7.179 20.255 1.00 86.38 191 SER A C 1
ATOM 1550 O O . SER A 1 191 ? 3.633 6.812 20.184 1.00 86.38 191 SER A O 1
ATOM 1552 N N . GLU A 1 192 ? 5.690 6.589 21.070 1.00 87.56 192 GLU A N 1
ATOM 1553 C CA . GLU A 1 192 ? 5.363 5.477 21.972 1.00 87.56 192 GLU A CA 1
ATOM 1554 C C . GLU A 1 192 ? 4.306 5.871 23.010 1.00 87.56 192 GLU A C 1
ATOM 1556 O O . GLU A 1 192 ? 3.355 5.125 23.234 1.00 87.56 192 GLU A O 1
ATOM 1561 N N . THR A 1 193 ? 4.415 7.063 23.599 1.00 90.62 193 THR A N 1
ATOM 1562 C CA . THR A 1 193 ? 3.465 7.554 24.609 1.00 90.62 193 THR A CA 1
ATOM 1563 C C . THR A 1 193 ? 2.052 7.685 24.041 1.00 90.62 193 THR A C 1
ATOM 1565 O O . THR A 1 193 ? 1.092 7.208 24.648 1.00 90.62 193 THR A O 1
ATOM 1568 N N . ILE A 1 194 ? 1.910 8.306 22.865 1.00 90.25 194 ILE A N 1
ATOM 1569 C CA . ILE A 1 194 ? 0.621 8.430 22.167 1.00 90.25 194 ILE A CA 1
ATOM 1570 C C . ILE A 1 194 ? 0.063 7.037 21.849 1.00 90.25 194 ILE A C 1
ATOM 1572 O O . ILE A 1 194 ? -1.118 6.764 22.066 1.00 90.25 194 ILE A O 1
ATOM 1576 N N . TYR A 1 195 ? 0.912 6.132 21.364 1.00 90.31 195 TYR A N 1
ATOM 1577 C CA . TYR A 1 195 ? 0.485 4.800 20.951 1.00 90.31 195 TYR A CA 1
ATOM 1578 C C . TYR A 1 195 ? 0.050 3.903 22.117 1.00 90.31 195 TYR A C 1
ATOM 1580 O O . TYR A 1 195 ? -0.934 3.168 21.997 1.00 90.31 195 TYR A O 1
ATOM 1588 N N . ASN A 1 196 ? 0.739 3.987 23.258 1.00 91.25 196 ASN A N 1
ATOM 1589 C CA . ASN A 1 196 ? 0.385 3.251 24.471 1.00 91.25 196 ASN A CA 1
ATOM 1590 C C . ASN A 1 196 ? -0.974 3.707 25.008 1.00 91.25 196 ASN A C 1
ATOM 1592 O O . ASN A 1 196 ? -1.838 2.866 25.242 1.00 91.25 196 ASN A O 1
ATOM 1596 N N . LYS A 1 197 ? -1.207 5.028 25.082 1.00 94.31 197 LYS A N 1
ATOM 1597 C CA . LYS A 1 197 ? -2.516 5.590 25.463 1.00 94.31 197 LYS A CA 1
ATOM 1598 C C . LYS A 1 197 ? -3.642 5.079 24.562 1.00 94.31 197 LYS A C 1
ATOM 1600 O O . LYS A 1 197 ? -4.701 4.693 25.039 1.00 94.31 197 LYS A O 1
ATOM 1605 N N . PHE A 1 198 ? -3.413 5.044 23.250 1.00 94.38 198 PHE A N 1
ATOM 1606 C CA . PHE A 1 198 ? -4.400 4.522 22.304 1.00 94.38 198 PHE A CA 1
ATOM 1607 C C . PHE A 1 198 ? -4.665 3.019 22.481 1.00 94.38 198 PHE A C 1
ATOM 1609 O O . PHE A 1 198 ? -5.808 2.575 22.390 1.00 94.38 198 PHE A O 1
ATOM 1616 N N . THR A 1 199 ? -3.622 2.230 22.746 1.00 92.31 199 THR A N 1
ATOM 1617 C CA . THR A 1 199 ? -3.758 0.783 22.972 1.00 92.31 199 THR A CA 1
ATOM 1618 C C . THR A 1 199 ? -4.557 0.498 24.247 1.00 92.31 199 THR A C 1
ATOM 1620 O O . THR A 1 199 ? -5.398 -0.400 24.251 1.00 92.31 199 THR A O 1
ATOM 1623 N N . GLU A 1 200 ? -4.349 1.292 25.300 1.00 94.06 200 GLU A N 1
ATOM 1624 C CA . GLU A 1 200 ? -5.131 1.232 26.540 1.00 94.06 200 GLU A CA 1
ATOM 1625 C C . GLU A 1 200 ? -6.612 1.544 26.285 1.00 94.06 200 GLU A C 1
ATOM 1627 O O . GLU A 1 200 ? -7.473 0.768 26.688 1.00 94.06 200 GLU A O 1
ATOM 1632 N N . LEU A 1 201 ? -6.925 2.603 25.526 1.00 95.44 201 LEU A N 1
ATOM 1633 C CA . LEU A 1 201 ? -8.308 2.928 25.148 1.00 95.44 201 LEU A CA 1
ATOM 1634 C C . LEU A 1 201 ? -9.003 1.795 24.386 1.00 95.44 201 LEU A C 1
ATOM 1636 O O . LEU A 1 201 ? -10.148 1.460 24.689 1.00 95.44 201 LEU A O 1
ATOM 1640 N N . ILE A 1 202 ? -8.316 1.190 23.411 1.00 94.38 202 ILE A N 1
ATOM 1641 C CA . ILE A 1 202 ? -8.855 0.042 22.670 1.00 94.38 202 ILE A CA 1
ATOM 1642 C C . ILE A 1 202 ? -9.126 -1.117 23.628 1.00 94.38 202 ILE A C 1
ATOM 1644 O O . ILE A 1 202 ? -10.207 -1.697 23.582 1.00 94.38 202 ILE A O 1
ATOM 1648 N N . THR A 1 203 ? -8.167 -1.433 24.498 1.00 94.31 203 THR A N 1
ATOM 1649 C CA . THR A 1 203 ? -8.271 -2.575 25.415 1.00 94.31 203 THR A CA 1
ATOM 1650 C C . THR A 1 203 ? -9.383 -2.365 26.443 1.00 94.31 203 THR A C 1
ATOM 1652 O O . THR A 1 203 ? -10.155 -3.280 26.709 1.00 94.31 203 THR A O 1
ATOM 1655 N N . ASN A 1 204 ? -9.545 -1.145 26.956 1.00 96.00 204 ASN A N 1
ATOM 1656 C CA . ASN A 1 204 ? -10.629 -0.806 27.878 1.00 96.00 204 ASN A CA 1
ATOM 1657 C C . ASN A 1 204 ? -12.009 -0.924 27.216 1.00 96.00 204 ASN A C 1
ATOM 1659 O O . ASN A 1 204 ? -12.978 -1.284 27.880 1.00 96.00 204 ASN A O 1
ATOM 1663 N N . LYS A 1 205 ? -12.112 -0.626 25.913 1.00 95.25 205 LYS A N 1
ATOM 1664 C CA . LYS A 1 205 ? -13.385 -0.663 25.181 1.00 95.25 205 LYS A CA 1
ATOM 1665 C C . LYS A 1 205 ? -13.750 -2.049 24.646 1.00 95.25 205 LYS A C 1
ATOM 1667 O O . LYS A 1 205 ? -14.928 -2.391 24.633 1.00 95.25 205 LYS A O 1
ATOM 1672 N N . PHE A 1 206 ? -12.769 -2.815 24.174 1.00 94.25 206 PHE A N 1
ATOM 1673 C CA . PHE A 1 206 ? -12.988 -4.078 23.456 1.00 94.25 206 PHE A CA 1
ATOM 1674 C C . PHE A 1 206 ? -12.417 -5.311 24.170 1.00 94.25 206 PHE A C 1
ATOM 1676 O O . PHE A 1 206 ? -12.588 -6.422 23.680 1.00 94.25 206 PHE A O 1
ATOM 1683 N N . GLY A 1 207 ? -11.756 -5.146 25.316 1.00 94.31 207 GLY A N 1
ATOM 1684 C CA . GLY A 1 207 ? -11.039 -6.224 25.994 1.00 94.31 207 GLY A CA 1
ATOM 1685 C C . GLY A 1 207 ? -9.678 -6.512 25.359 1.00 94.31 207 GLY A C 1
ATOM 1686 O O . GLY A 1 207 ? -9.123 -5.694 24.632 1.00 94.31 207 GLY A O 1
ATOM 1687 N N . MET A 1 208 ? -9.106 -7.678 25.658 1.00 93.81 208 MET A N 1
ATOM 1688 C CA . MET A 1 208 ? -7.812 -8.101 25.110 1.00 93.81 208 MET A CA 1
ATOM 1689 C C . MET A 1 208 ? -7.938 -8.568 23.648 1.00 93.81 208 MET A C 1
ATOM 1691 O O . MET A 1 208 ? -8.969 -9.131 23.287 1.00 93.81 208 MET A O 1
ATOM 1695 N N . PRO A 1 209 ? -6.897 -8.396 22.805 1.00 93.88 209 PRO A N 1
ATOM 1696 C CA . PRO A 1 209 ? -6.928 -8.884 21.426 1.00 93.88 209 PRO A CA 1
ATOM 1697 C C . PRO A 1 209 ? -7.076 -10.407 21.382 1.00 93.88 209 PRO A C 1
ATOM 1699 O O . PRO A 1 209 ? -6.353 -11.111 22.088 1.00 93.88 209 PRO A O 1
ATOM 1702 N N . GLU A 1 210 ? -7.929 -10.937 20.502 1.00 94.00 210 GLU A N 1
ATOM 1703 C CA . GLU A 1 210 ? -8.113 -12.392 20.389 1.00 94.00 210 GLU A CA 1
ATOM 1704 C C . GLU A 1 210 ? -6.925 -13.051 19.687 1.00 94.00 210 GLU A C 1
ATOM 1706 O O . GLU A 1 210 ? -6.690 -14.251 19.836 1.00 94.00 210 GLU A O 1
ATOM 1711 N N . LYS A 1 211 ? -6.161 -12.287 18.892 1.00 93.75 211 LYS A N 1
ATOM 1712 C CA . LYS A 1 211 ? -4.993 -12.816 18.188 1.00 93.75 211 LYS A CA 1
ATOM 1713 C C . LYS A 1 211 ? -3.836 -11.831 18.114 1.00 93.75 211 LYS A C 1
ATOM 1715 O O . LYS A 1 211 ? -3.981 -10.690 17.681 1.00 93.75 211 LYS A O 1
ATOM 1720 N N . TYR A 1 212 ? -2.643 -12.349 18.388 1.00 91.50 212 TYR A N 1
ATOM 1721 C CA . TYR A 1 212 ? -1.376 -11.722 18.031 1.00 91.50 212 TYR A CA 1
ATOM 1722 C C . TYR A 1 212 ? -0.785 -12.396 16.782 1.00 91.50 212 TYR A C 1
ATOM 1724 O O . TYR A 1 212 ? -0.553 -13.604 16.747 1.00 91.50 212 TYR A O 1
ATOM 1732 N N . ASP A 1 213 ? -0.564 -11.619 15.721 1.00 87.00 213 ASP A N 1
ATOM 1733 C CA . ASP A 1 213 ? 0.127 -12.062 14.508 1.00 87.00 213 ASP A CA 1
ATOM 1734 C C . ASP A 1 213 ? 1.603 -11.676 14.609 1.00 87.00 213 ASP A C 1
ATOM 1736 O O . ASP A 1 213 ? 2.003 -10.554 14.285 1.00 87.00 213 ASP A O 1
ATOM 1740 N N . GLU A 1 214 ? 2.405 -12.640 15.056 1.00 81.81 214 GLU A N 1
ATOM 1741 C CA . GLU A 1 214 ? 3.842 -12.484 15.266 1.00 81.81 214 GLU A CA 1
ATOM 1742 C C . GLU A 1 214 ? 4.587 -12.118 13.971 1.00 81.81 214 GLU A C 1
ATOM 1744 O O . GLU A 1 214 ? 5.520 -11.319 13.999 1.00 81.81 214 GLU A O 1
ATOM 1749 N N . SER A 1 215 ? 4.146 -12.633 12.815 1.00 77.38 215 SER A N 1
ATOM 1750 C CA . SER A 1 215 ? 4.810 -12.402 11.522 1.00 77.38 215 SER A CA 1
ATOM 1751 C C . SER A 1 215 ? 4.725 -10.949 11.055 1.00 77.38 215 SER A C 1
ATOM 1753 O O . SER A 1 215 ? 5.621 -10.444 10.382 1.00 77.38 215 SER A O 1
ATOM 1755 N N . LYS A 1 216 ? 3.633 -10.266 11.410 1.00 79.00 216 LYS A N 1
ATOM 1756 C CA . LYS A 1 216 ? 3.360 -8.872 11.030 1.00 79.00 216 LYS A CA 1
ATOM 1757 C C . LYS A 1 216 ? 3.391 -7.919 12.219 1.00 79.00 216 LYS A C 1
ATOM 1759 O O . LYS A 1 216 ? 3.075 -6.744 12.033 1.00 79.00 216 LYS A O 1
ATOM 1764 N N . HIS A 1 217 ? 3.757 -8.433 13.393 1.00 85.25 217 HIS A N 1
ATOM 1765 C CA . HIS A 1 217 ? 3.831 -7.729 14.665 1.00 85.25 217 HIS A CA 1
ATOM 1766 C C . HIS A 1 217 ? 2.591 -6.862 14.925 1.00 85.25 217 HIS A C 1
ATOM 1768 O O . HIS A 1 217 ? 2.647 -5.632 14.959 1.00 85.25 217 HIS A O 1
ATOM 1774 N N . ARG A 1 218 ? 1.428 -7.512 15.013 1.00 89.56 218 ARG A N 1
ATOM 1775 C CA . ARG A 1 218 ? 0.143 -6.817 15.150 1.00 89.56 218 ARG A CA 1
ATOM 1776 C C . ARG A 1 218 ? -0.836 -7.570 16.039 1.00 89.56 218 ARG A C 1
ATOM 1778 O O . ARG A 1 218 ? -0.926 -8.793 15.953 1.00 89.56 218 ARG A O 1
ATOM 1785 N N . ASN A 1 219 ? -1.604 -6.813 16.809 1.00 93.00 219 ASN A N 1
ATOM 1786 C CA . ASN A 1 219 ? -2.760 -7.303 17.549 1.00 93.00 219 ASN A CA 1
ATOM 1787 C C . ASN A 1 219 ? -4.009 -7.196 16.671 1.00 93.00 219 ASN A C 1
ATOM 1789 O O . ASN A 1 219 ? -4.147 -6.248 15.890 1.00 93.00 219 ASN A O 1
ATOM 1793 N N . ILE A 1 220 ? -4.893 -8.181 16.771 1.00 95.56 220 ILE A N 1
ATOM 1794 C CA . ILE A 1 220 ? -6.142 -8.274 16.020 1.00 95.56 220 ILE A CA 1
ATOM 1795 C C . ILE A 1 220 ? -7.272 -8.421 17.035 1.00 95.56 220 ILE A C 1
ATOM 1797 O O . ILE A 1 220 ? -7.194 -9.298 17.891 1.00 95.56 220 ILE A O 1
ATOM 1801 N N . PHE A 1 221 ? -8.266 -7.547 16.892 1.00 96.12 221 PHE A N 1
ATOM 1802 C CA . PHE A 1 221 ? -9.544 -7.539 17.594 1.00 96.12 221 PHE A CA 1
ATOM 1803 C C . PHE A 1 221 ? -10.634 -7.882 16.567 1.00 96.12 221 PHE A C 1
ATOM 1805 O O . PHE A 1 221 ? -10.775 -7.157 15.573 1.00 96.12 221 PHE A O 1
ATOM 1812 N N . ASN A 1 222 ? -11.356 -8.984 16.739 1.00 93.69 222 ASN A N 1
ATOM 1813 C CA . ASN A 1 222 ? -12.436 -9.425 15.861 1.00 93.69 222 ASN A CA 1
ATOM 1814 C C . ASN A 1 222 ? -13.760 -8.891 16.399 1.00 93.69 222 ASN A C 1
ATOM 1816 O O . ASN A 1 222 ? -14.204 -9.271 17.475 1.00 93.69 222 ASN A O 1
ATOM 1820 N N . ILE A 1 223 ? -14.417 -8.024 15.634 1.00 92.56 223 ILE A N 1
ATOM 1821 C CA . ILE A 1 223 ? -15.680 -7.434 16.062 1.00 92.56 223 ILE A CA 1
ATOM 1822 C C . ILE A 1 223 ? -16.834 -8.174 15.395 1.00 92.56 223 ILE A C 1
ATOM 1824 O O . ILE A 1 223 ? -17.047 -8.032 14.188 1.00 92.56 223 ILE A O 1
ATOM 1828 N N . ASN A 1 224 ? -17.560 -8.954 16.203 1.00 83.56 224 ASN A N 1
ATOM 1829 C CA . ASN A 1 224 ? -18.797 -9.668 15.859 1.00 83.56 224 ASN A CA 1
ATOM 1830 C C . ASN A 1 224 ? -18.746 -10.410 14.504 1.00 83.56 224 ASN A C 1
ATOM 1832 O O . ASN A 1 224 ? -19.722 -10.389 13.765 1.00 83.56 224 ASN A O 1
ATOM 1836 N N . ASP A 1 225 ? -17.597 -11.000 14.148 1.00 83.44 225 ASP A N 1
ATOM 1837 C CA . ASP A 1 225 ? -17.296 -11.674 12.865 1.00 83.44 225 ASP A CA 1
ATOM 1838 C C . ASP A 1 225 ? -17.423 -10.828 11.578 1.00 83.44 225 ASP A C 1
ATOM 1840 O O . ASP A 1 225 ? -17.128 -11.305 10.480 1.00 83.44 225 ASP A O 1
ATOM 1844 N N . GLU A 1 226 ? -17.788 -9.551 11.682 1.00 88.44 226 GLU A N 1
ATOM 1845 C CA . GLU A 1 226 ? -18.050 -8.688 10.527 1.00 88.44 226 GLU A CA 1
ATOM 1846 C C . GLU A 1 226 ? -16.824 -7.877 10.106 1.00 88.44 226 GLU A C 1
ATOM 1848 O O . GLU A 1 226 ? -16.556 -7.690 8.915 1.00 88.44 226 GLU A O 1
ATOM 1853 N N . TYR A 1 227 ? -16.055 -7.382 11.076 1.00 94.12 227 TYR A N 1
ATOM 1854 C CA . TYR A 1 227 ? -14.880 -6.561 10.812 1.00 94.12 227 TYR A CA 1
ATOM 1855 C C . TYR A 1 227 ? -13.816 -6.724 11.895 1.00 94.12 227 TYR A C 1
ATOM 1857 O O . TYR A 1 227 ? -13.966 -7.456 12.866 1.00 94.12 227 TYR A O 1
ATOM 1865 N N . GLN A 1 228 ? -12.671 -6.077 11.681 1.00 96.31 228 GLN A N 1
ATOM 1866 C CA . GLN A 1 228 ? -11.498 -6.241 12.532 1.00 96.31 228 GLN A CA 1
ATOM 1867 C C . GLN A 1 228 ? -10.888 -4.888 12.850 1.00 96.31 228 GLN A C 1
ATOM 1869 O O . GLN A 1 228 ? -10.719 -4.058 11.952 1.00 96.31 228 GLN A O 1
ATOM 1874 N N . ILE A 1 229 ? -10.472 -4.707 14.096 1.00 96.38 229 ILE A N 1
ATOM 1875 C CA . ILE A 1 229 ? -9.562 -3.635 14.481 1.00 96.38 229 ILE A CA 1
ATOM 1876 C C . ILE A 1 229 ? -8.167 -4.246 14.587 1.00 96.38 229 ILE A C 1
ATOM 1878 O O . ILE A 1 229 ? -7.940 -5.225 15.289 1.00 96.38 229 ILE A O 1
ATOM 1882 N N . ILE A 1 230 ? -7.218 -3.702 13.832 1.00 95.69 230 ILE A N 1
ATOM 1883 C CA . ILE A 1 230 ? -5.852 -4.215 13.754 1.00 95.69 230 ILE A CA 1
ATOM 1884 C C . ILE A 1 230 ? -4.907 -3.133 14.257 1.00 95.69 230 ILE A C 1
ATOM 1886 O O . ILE A 1 230 ? -4.841 -2.050 13.682 1.00 95.69 230 ILE A O 1
ATOM 1890 N N . ILE A 1 231 ? -4.118 -3.443 15.276 1.00 93.44 231 ILE A N 1
ATOM 1891 C CA . ILE A 1 231 ? -3.120 -2.537 15.848 1.00 93.44 231 ILE A CA 1
ATOM 1892 C C . ILE A 1 231 ? -1.737 -3.033 15.431 1.00 93.44 231 ILE A C 1
ATOM 1894 O O . ILE A 1 231 ? -1.299 -4.098 15.867 1.00 93.44 231 ILE A O 1
ATOM 1898 N N . LYS A 1 232 ? -1.054 -2.294 14.546 1.00 89.12 232 LYS A N 1
ATOM 1899 C CA . LYS A 1 232 ? 0.317 -2.614 14.127 1.00 89.12 232 LYS A CA 1
ATOM 1900 C C . LYS A 1 232 ? 1.313 -2.061 15.141 1.00 89.12 232 LYS A C 1
ATOM 1902 O O . LYS A 1 232 ? 1.602 -0.867 15.146 1.00 89.12 232 LYS A O 1
ATOM 1907 N N . LEU A 1 233 ? 1.879 -2.957 15.933 1.00 79.88 233 LEU A N 1
ATOM 1908 C CA . LEU A 1 233 ? 2.828 -2.621 16.980 1.00 79.88 233 LEU A CA 1
ATOM 1909 C C . LEU A 1 233 ? 4.149 -2.117 16.374 1.00 79.88 233 LEU A C 1
ATOM 1911 O O . LEU A 1 233 ? 4.524 -2.478 15.251 1.00 79.88 233 LEU A O 1
ATOM 1915 N N . LEU A 1 234 ? 4.860 -1.269 17.120 1.00 71.81 234 LEU A N 1
ATOM 1916 C CA . LEU A 1 234 ? 6.206 -0.832 16.751 1.00 71.81 234 LEU A CA 1
ATOM 1917 C C . LEU A 1 234 ? 7.136 -2.044 16.713 1.00 71.81 234 LEU A C 1
ATOM 1919 O O . LEU A 1 234 ? 7.283 -2.755 17.699 1.00 71.81 234 LEU A O 1
ATOM 1923 N N . GLU A 1 235 ? 7.741 -2.291 15.552 1.00 64.62 235 GLU A N 1
ATOM 1924 C CA . GLU A 1 235 ? 8.481 -3.517 15.259 1.00 64.62 235 GLU A CA 1
ATOM 1925 C C . GLU A 1 235 ? 9.759 -3.630 16.111 1.00 64.62 235 GLU A C 1
ATOM 1927 O O . GLU A 1 235 ? 10.841 -3.207 15.700 1.00 64.62 235 GLU A O 1
ATOM 1932 N N . LYS A 1 236 ? 9.641 -4.258 17.288 1.00 56.09 236 LYS A N 1
ATOM 1933 C CA . LYS A 1 236 ? 10.777 -4.656 18.142 1.00 56.09 236 LYS A CA 1
ATOM 1934 C C . LYS A 1 236 ? 11.366 -6.020 17.753 1.00 56.09 236 LYS A C 1
ATOM 1936 O O . LYS A 1 236 ? 12.326 -6.468 18.366 1.00 56.09 236 LYS A O 1
ATOM 1941 N N . SER A 1 237 ? 10.795 -6.700 16.752 1.00 53.50 237 SER A N 1
ATOM 1942 C CA . SER A 1 237 ? 11.116 -8.106 16.470 1.00 53.50 237 SER A CA 1
ATOM 1943 C C . SER A 1 237 ? 12.477 -8.319 15.785 1.00 53.50 237 SER A C 1
ATOM 1945 O O . SER A 1 237 ? 12.864 -7.583 14.871 1.00 53.50 237 SER A O 1
ATOM 1947 N N . ASN A 1 238 ? 13.141 -9.408 16.190 1.00 53.06 238 ASN A N 1
ATOM 1948 C CA . ASN A 1 238 ? 14.391 -9.941 15.639 1.00 53.06 238 ASN A CA 1
ATOM 1949 C C . ASN A 1 238 ? 14.193 -10.811 14.375 1.00 53.06 238 ASN A C 1
ATOM 1951 O O . ASN A 1 238 ? 15.168 -11.341 13.852 1.00 53.06 238 ASN A O 1
ATOM 1955 N N . LYS A 1 239 ? 12.967 -10.961 13.841 1.00 69.88 239 LYS A N 1
ATOM 1956 C CA . LYS A 1 239 ? 12.670 -11.833 12.676 1.00 69.88 239 LYS A CA 1
ATOM 1957 C C . LYS A 1 239 ? 12.957 -11.184 11.318 1.00 69.88 239 LYS A C 1
ATOM 1959 O O . LYS A 1 239 ? 12.306 -11.480 10.317 1.00 69.88 239 LYS A O 1
ATOM 1964 N N . ARG A 1 240 ? 13.907 -10.255 11.277 1.00 81.00 240 ARG A N 1
ATOM 1965 C CA . ARG A 1 240 ? 14.346 -9.645 10.022 1.00 81.00 240 ARG A CA 1
ATOM 1966 C C . ARG A 1 240 ? 15.342 -10.570 9.318 1.00 81.00 240 ARG A C 1
ATOM 1968 O O . ARG A 1 240 ? 16.025 -11.331 9.996 1.00 81.00 240 ARG A O 1
ATOM 1975 N N . PRO A 1 241 ? 15.480 -10.470 7.986 1.00 85.12 241 PRO A N 1
ATOM 1976 C CA . PRO A 1 241 ? 16.550 -11.140 7.262 1.00 85.12 241 PRO A CA 1
ATOM 1977 C C . PRO A 1 241 ? 17.913 -10.755 7.844 1.00 85.12 241 PRO A C 1
ATOM 1979 O O . PRO A 1 241 ? 18.104 -9.601 8.239 1.00 85.12 241 PRO A O 1
ATOM 1982 N N . ASP A 1 242 ? 18.884 -11.663 7.823 1.00 87.12 242 ASP A N 1
ATOM 1983 C CA . ASP A 1 242 ? 20.223 -11.408 8.377 1.00 87.12 242 ASP A CA 1
ATOM 1984 C C . ASP A 1 242 ? 20.892 -10.170 7.774 1.00 87.12 242 ASP A C 1
ATOM 1986 O O . ASP A 1 242 ? 21.484 -9.361 8.495 1.00 87.12 242 ASP A O 1
ATOM 1990 N N . ALA A 1 243 ? 20.709 -9.954 6.468 1.00 88.25 243 ALA A N 1
ATOM 1991 C CA . ALA A 1 243 ? 21.164 -8.747 5.779 1.00 88.25 243 ALA A CA 1
ATOM 1992 C C . ALA A 1 243 ? 20.583 -7.457 6.394 1.00 88.25 243 ALA A C 1
ATOM 1994 O O . ALA A 1 243 ? 21.252 -6.427 6.437 1.00 88.25 243 ALA A O 1
ATOM 1995 N N . CYS A 1 244 ? 19.348 -7.502 6.904 1.00 87.81 244 CYS A N 1
ATOM 1996 C CA . CYS A 1 244 ? 18.711 -6.381 7.594 1.00 87.81 244 CYS A CA 1
ATOM 1997 C C . CYS A 1 244 ? 19.172 -6.243 9.053 1.00 87.81 244 CYS A C 1
ATOM 1999 O O . CYS A 1 244 ? 19.234 -5.116 9.547 1.00 87.81 244 CYS A O 1
ATOM 2001 N N . ASN A 1 245 ? 19.493 -7.347 9.736 1.00 86.56 245 ASN A N 1
ATOM 2002 C CA . ASN A 1 245 ? 19.999 -7.322 11.115 1.00 86.56 245 ASN A CA 1
ATOM 2003 C C . ASN A 1 245 ? 21.403 -6.710 11.200 1.00 86.56 245 ASN A C 1
ATOM 2005 O O . ASN A 1 245 ? 21.681 -5.951 12.122 1.00 86.56 245 ASN A O 1
ATOM 2009 N N . LYS A 1 246 ? 22.254 -6.960 10.199 1.00 88.31 246 LYS A N 1
ATOM 2010 C CA . LYS A 1 246 ? 23.625 -6.423 10.110 1.00 88.31 246 LYS A CA 1
ATOM 2011 C C . LYS A 1 246 ? 23.712 -5.067 9.385 1.00 88.31 246 LYS A C 1
ATOM 2013 O O . LYS A 1 246 ? 24.797 -4.594 9.065 1.00 88.31 246 LYS A O 1
ATOM 2018 N N . CYS A 1 247 ? 22.575 -4.449 9.069 1.00 89.81 247 CYS A N 1
ATOM 2019 C CA . CYS A 1 247 ? 22.511 -3.244 8.244 1.00 89.81 247 CYS A CA 1
ATOM 2020 C C . CYS A 1 247 ? 22.851 -1.967 9.031 1.00 89.81 247 CYS A C 1
ATOM 2022 O O . CYS A 1 247 ? 22.230 -1.674 10.051 1.00 89.81 247 CYS A O 1
ATOM 2024 N N . TYR A 1 248 ? 23.729 -1.123 8.483 1.00 91.31 248 TYR A N 1
ATOM 2025 C CA . TYR A 1 248 ? 24.106 0.168 9.079 1.00 91.31 248 TYR A CA 1
ATOM 2026 C C . TYR A 1 248 ? 22.943 1.181 9.175 1.00 91.31 248 TYR A C 1
ATOM 2028 O O . TYR A 1 248 ? 22.945 2.058 10.037 1.00 91.31 248 TYR A O 1
ATOM 2036 N N . MET A 1 249 ? 21.903 1.037 8.344 1.00 90.44 249 MET A N 1
ATOM 2037 C CA . MET A 1 249 ? 20.687 1.868 8.379 1.00 90.44 249 MET A CA 1
ATOM 2038 C C . MET A 1 249 ? 19.593 1.316 9.309 1.00 90.44 249 MET A C 1
ATOM 2040 O O . MET A 1 249 ? 18.465 1.812 9.294 1.00 90.44 249 MET A O 1
ATOM 2044 N N . ARG A 1 250 ? 19.877 0.284 10.122 1.00 85.62 250 ARG A N 1
ATOM 2045 C CA . ARG A 1 250 ? 18.878 -0.417 10.957 1.00 85.62 250 ARG A CA 1
ATOM 2046 C C . ARG A 1 250 ? 18.043 0.514 11.839 1.00 85.62 250 ARG A C 1
ATOM 2048 O O . ARG A 1 250 ? 16.852 0.239 12.027 1.00 85.62 250 ARG A O 1
ATOM 2055 N N . LYS A 1 251 ? 18.650 1.588 12.350 1.00 83.31 251 LYS A N 1
ATOM 2056 C CA . LYS A 1 251 ? 18.018 2.588 13.228 1.00 83.31 251 LYS A CA 1
ATOM 2057 C C . LYS A 1 251 ? 16.934 3.432 12.537 1.00 83.31 251 LYS A C 1
ATOM 2059 O O . LYS A 1 251 ? 16.103 4.013 13.215 1.00 83.31 251 LYS A O 1
ATOM 2064 N N . ASN A 1 252 ? 16.910 3.465 11.202 1.00 83.50 252 ASN A N 1
ATOM 2065 C CA . ASN A 1 252 ? 15.928 4.213 10.403 1.00 83.50 252 ASN A CA 1
ATOM 2066 C C . ASN A 1 252 ? 14.765 3.324 9.907 1.00 83.50 252 ASN A C 1
ATOM 2068 O O . ASN A 1 252 ? 13.854 3.791 9.221 1.00 83.50 252 ASN A O 1
ATOM 2072 N N . CYS A 1 253 ? 14.802 2.022 10.196 1.00 82.25 253 CYS A N 1
ATOM 2073 C CA . CYS A 1 253 ? 13.827 1.049 9.713 1.00 82.25 253 CYS A CA 1
ATOM 2074 C C . CYS A 1 253 ? 12.666 0.895 10.707 1.00 82.25 253 CYS A C 1
ATOM 2076 O O . CYS A 1 253 ? 12.659 -0.061 11.488 1.00 82.25 253 CYS A O 1
ATOM 2078 N N . ASN A 1 254 ? 11.685 1.799 10.642 1.00 70.88 254 ASN A N 1
ATOM 2079 C CA . ASN A 1 254 ? 10.677 1.960 11.700 1.00 70.88 254 ASN A CA 1
ATOM 2080 C C . ASN A 1 254 ? 9.341 1.225 11.470 1.00 70.88 254 ASN A C 1
ATOM 2082 O O . ASN A 1 254 ? 8.560 1.092 12.405 1.00 70.88 254 ASN A O 1
ATOM 2086 N N . GLU A 1 255 ? 9.053 0.715 10.265 1.00 73.19 255 GLU A N 1
ATOM 2087 C CA . GLU A 1 255 ? 7.716 0.154 9.974 1.00 73.19 255 GLU A CA 1
ATOM 2088 C C . GLU A 1 255 ? 7.684 -1.078 9.053 1.00 73.19 255 GLU A C 1
ATOM 2090 O O . GLU A 1 255 ? 6.734 -1.285 8.287 1.00 73.19 255 GLU A O 1
ATOM 2095 N N . GLY A 1 256 ? 8.690 -1.951 9.113 1.00 77.25 256 GLY A N 1
ATOM 2096 C CA . GLY A 1 256 ? 8.740 -3.111 8.220 1.00 77.25 256 GLY A CA 1
ATOM 2097 C C . GLY A 1 256 ? 8.927 -2.713 6.751 1.00 77.25 256 GLY A C 1
ATOM 2098 O O . GLY A 1 256 ? 8.447 -3.394 5.846 1.00 77.25 256 GLY A O 1
ATOM 2099 N N . CYS A 1 257 ? 9.620 -1.597 6.496 1.00 78.69 257 CYS A N 1
ATOM 2100 C CA . CYS A 1 257 ? 9.957 -1.089 5.159 1.00 78.69 257 CYS A CA 1
ATOM 2101 C C . CYS A 1 257 ? 10.727 -2.109 4.297 1.00 78.69 257 CYS A C 1
ATOM 2103 O O . CYS A 1 257 ? 10.744 -1.993 3.069 1.00 78.69 257 CYS A O 1
ATOM 2105 N N . TRP A 1 258 ? 11.343 -3.096 4.954 1.00 83.81 258 TRP A N 1
ATOM 2106 C CA . TRP A 1 258 ? 12.067 -4.230 4.392 1.00 83.81 258 TRP A CA 1
ATOM 2107 C C . TRP A 1 258 ? 11.152 -5.362 3.906 1.00 83.81 258 TRP A C 1
ATOM 2109 O O . TRP A 1 258 ? 11.651 -6.271 3.265 1.00 83.81 258 TRP A O 1
ATOM 2119 N N . ASN A 1 259 ? 9.835 -5.330 4.143 1.00 87.69 259 ASN A N 1
ATOM 2120 C CA . ASN A 1 259 ? 8.920 -6.418 3.756 1.00 87.69 259 ASN A CA 1
ATOM 2121 C C . ASN A 1 259 ? 8.494 -6.392 2.282 1.00 87.69 259 ASN A C 1
ATOM 2123 O O . ASN A 1 259 ? 7.983 -7.377 1.764 1.00 87.69 259 ASN A O 1
ATOM 2127 N N . SER A 1 260 ? 8.698 -5.278 1.578 1.00 92.94 260 SER A N 1
ATOM 2128 C CA . SER A 1 260 ? 8.274 -5.115 0.180 1.00 92.94 260 SER A CA 1
ATOM 2129 C C . SER A 1 260 ? 9.390 -4.588 -0.709 1.00 92.94 260 SER A C 1
ATOM 2131 O O . SER A 1 260 ? 10.258 -3.869 -0.217 1.00 92.94 260 SER A O 1
ATOM 2133 N N . ILE A 1 261 ? 9.366 -4.949 -1.987 1.00 96.50 261 ILE A N 1
ATOM 2134 C CA . ILE A 1 261 ? 10.211 -4.376 -3.039 1.00 96.50 261 ILE A CA 1
ATOM 2135 C C . ILE A 1 261 ? 9.435 -3.224 -3.670 1.00 96.50 261 ILE A C 1
ATOM 2137 O O . ILE A 1 261 ? 8.244 -3.362 -3.939 1.00 96.50 261 ILE A O 1
ATOM 2141 N N . ARG A 1 262 ? 10.078 -2.077 -3.869 1.00 96.31 262 ARG A N 1
ATOM 2142 C CA . ARG A 1 262 ? 9.457 -0.899 -4.482 1.00 96.31 262 ARG A CA 1
ATOM 2143 C C . ARG A 1 262 ? 9.801 -0.819 -5.950 1.00 96.31 262 ARG A C 1
ATOM 2145 O O . ARG A 1 262 ? 10.965 -0.959 -6.304 1.00 96.31 262 ARG A O 1
ATOM 2152 N N . ILE A 1 263 ? 8.797 -0.570 -6.773 1.00 96.25 263 ILE A N 1
ATOM 2153 C CA . ILE A 1 263 ? 8.936 -0.492 -8.220 1.00 96.25 263 ILE A CA 1
ATOM 2154 C C . ILE A 1 263 ? 8.429 0.869 -8.681 1.00 96.25 263 ILE A C 1
ATOM 2156 O O . ILE A 1 263 ? 7.327 1.293 -8.330 1.00 96.25 263 ILE A O 1
ATOM 2160 N N . THR A 1 264 ? 9.246 1.535 -9.483 1.00 94.12 264 THR A N 1
ATOM 2161 C CA . THR A 1 264 ? 8.851 2.676 -10.314 1.00 94.12 264 THR A CA 1
ATOM 2162 C C . THR A 1 264 ? 9.253 2.366 -11.756 1.00 94.12 264 THR A C 1
ATOM 2164 O O . THR A 1 264 ? 10.057 1.455 -11.945 1.00 94.12 264 THR A O 1
ATOM 2167 N N . PRO A 1 265 ? 8.800 3.123 -12.769 1.00 91.56 265 PRO A N 1
ATOM 2168 C CA . PRO A 1 265 ? 9.258 2.914 -14.145 1.00 91.56 265 PRO A CA 1
ATOM 2169 C C . PRO A 1 265 ? 10.776 3.083 -14.332 1.00 91.56 265 PRO A C 1
ATOM 2171 O O . PRO A 1 265 ? 11.314 2.680 -15.359 1.00 91.56 265 PRO A O 1
ATOM 2174 N N . TRP A 1 266 ? 11.463 3.674 -13.345 1.00 91.12 266 TRP A N 1
ATOM 2175 C CA . TRP A 1 266 ? 12.882 4.027 -13.407 1.00 91.12 266 TRP A CA 1
ATOM 2176 C C . TRP A 1 266 ? 13.785 3.159 -12.531 1.00 91.12 266 TRP A C 1
ATOM 2178 O O . TRP A 1 266 ? 15.001 3.215 -12.684 1.00 91.12 266 TRP A O 1
ATOM 2188 N N . TYR A 1 267 ? 13.238 2.423 -11.557 1.00 93.12 267 TYR A N 1
ATOM 2189 C CA . TYR A 1 267 ? 14.057 1.643 -10.627 1.00 93.12 267 TYR A CA 1
ATOM 2190 C C . TYR A 1 267 ? 13.303 0.535 -9.895 1.00 93.12 267 TYR A C 1
ATOM 2192 O O . TYR A 1 267 ? 12.101 0.625 -9.626 1.00 93.12 267 TYR A O 1
ATOM 2200 N N . ILE A 1 268 ? 14.080 -0.459 -9.464 1.00 95.69 268 ILE A N 1
ATOM 2201 C CA . ILE A 1 268 ? 13.713 -1.459 -8.465 1.00 95.69 268 ILE A CA 1
ATOM 2202 C C . ILE A 1 268 ? 14.459 -1.111 -7.177 1.00 95.69 268 ILE A C 1
ATOM 2204 O O . ILE A 1 268 ? 15.683 -1.014 -7.154 1.00 95.69 268 ILE A O 1
ATOM 2208 N N . LYS A 1 269 ? 13.730 -0.912 -6.081 1.00 95.56 269 LYS A N 1
ATOM 2209 C CA . LYS A 1 269 ? 14.279 -0.576 -4.764 1.00 95.56 269 LYS A CA 1
ATOM 2210 C C . LYS A 1 269 ? 13.956 -1.699 -3.769 1.00 95.56 269 LYS A C 1
ATOM 2212 O O . LYS A 1 269 ? 12.853 -1.734 -3.213 1.00 95.56 269 LYS A O 1
ATOM 2217 N N . PRO A 1 270 ? 14.895 -2.636 -3.540 1.00 94.88 270 PRO A N 1
ATOM 2218 C CA . PRO A 1 270 ? 14.719 -3.762 -2.628 1.00 94.88 270 PRO A CA 1
ATOM 2219 C C . PRO A 1 270 ? 14.473 -3.332 -1.180 1.00 94.88 270 PRO A C 1
ATOM 2221 O O . PRO A 1 270 ? 13.554 -3.831 -0.536 1.00 94.88 270 PRO A O 1
ATOM 2224 N N . CYS A 1 271 ? 15.254 -2.386 -0.656 1.00 92.62 271 CYS A N 1
ATOM 2225 C CA . CYS A 1 271 ? 15.077 -1.864 0.699 1.00 92.62 271 CYS A CA 1
ATOM 2226 C C . CYS A 1 271 ? 14.366 -0.512 0.658 1.00 92.62 271 CYS A C 1
ATOM 2228 O O . CYS A 1 271 ? 14.752 0.351 -0.114 1.00 92.62 271 CYS A O 1
ATOM 2230 N N . GLY A 1 272 ? 13.372 -0.272 1.519 1.00 91.12 272 GLY A N 1
ATOM 2231 C CA . GLY A 1 272 ? 12.739 1.054 1.596 1.00 91.12 272 GLY A CA 1
ATOM 2232 C C . GLY A 1 272 ? 13.679 2.170 2.063 1.00 91.12 272 GLY A C 1
ATOM 2233 O O . GLY A 1 272 ? 13.586 3.295 1.589 1.00 91.12 272 GLY A O 1
ATOM 2234 N N . VAL A 1 273 ? 14.612 1.868 2.962 1.00 91.06 273 VAL A N 1
ATOM 2235 C CA . VAL A 1 273 ? 15.439 2.894 3.617 1.00 91.06 273 VAL A CA 1
ATOM 2236 C C . VAL A 1 273 ? 16.752 3.139 2.880 1.00 91.06 273 VAL A C 1
ATOM 2238 O O . VAL A 1 273 ? 17.160 4.285 2.729 1.00 91.06 273 VAL A O 1
ATOM 2241 N N . ARG A 1 274 ? 17.412 2.076 2.420 1.00 91.81 274 ARG A N 1
ATOM 2242 C CA . ARG A 1 274 ? 18.697 2.173 1.726 1.00 91.81 274 ARG A CA 1
ATOM 2243 C C . ARG A 1 274 ? 18.529 2.727 0.317 1.00 91.81 274 ARG A C 1
ATOM 2245 O O . ARG A 1 274 ? 17.562 2.410 -0.373 1.00 91.81 274 ARG A O 1
ATOM 2252 N N . GLU A 1 275 ? 19.484 3.549 -0.099 1.00 91.50 275 GLU A N 1
ATOM 2253 C CA . GLU A 1 275 ? 19.534 4.106 -1.454 1.00 91.50 275 GLU A CA 1
ATOM 2254 C C . GLU A 1 275 ? 20.688 3.562 -2.299 1.00 91.50 275 GLU A C 1
ATOM 2256 O O . GLU A 1 275 ? 20.667 3.714 -3.520 1.00 91.50 275 GLU A O 1
ATOM 2261 N N . ASP A 1 276 ? 21.668 2.931 -1.656 1.00 92.12 276 ASP A N 1
ATOM 2262 C CA . ASP A 1 276 ? 22.844 2.317 -2.271 1.00 92.12 276 ASP A CA 1
ATOM 2263 C C . ASP A 1 276 ? 22.515 0.982 -2.958 1.00 92.12 276 ASP A C 1
ATOM 2265 O O . ASP A 1 276 ? 23.208 0.571 -3.881 1.00 92.12 276 ASP A O 1
ATOM 2269 N N . ASN A 1 277 ? 21.416 0.330 -2.565 1.00 93.06 277 ASN A N 1
ATOM 2270 C CA . ASN A 1 277 ? 20.940 -0.901 -3.194 1.00 93.06 277 ASN A CA 1
ATOM 2271 C C . ASN A 1 277 ? 19.775 -0.693 -4.175 1.00 93.06 277 ASN A C 1
ATOM 2273 O O . ASN A 1 277 ? 19.047 -1.636 -4.473 1.00 93.06 277 ASN A O 1
ATOM 2277 N N . ILE A 1 278 ? 19.582 0.525 -4.683 1.00 94.69 278 ILE A N 1
ATOM 2278 C CA . ILE A 1 278 ? 18.616 0.781 -5.758 1.00 94.69 278 ILE A CA 1
ATOM 2279 C C . ILE A 1 278 ? 19.185 0.239 -7.065 1.00 94.69 278 ILE A C 1
ATOM 2281 O O . ILE A 1 278 ? 20.314 0.557 -7.432 1.00 94.69 278 ILE A O 1
ATOM 2285 N N . TYR A 1 279 ? 18.404 -0.582 -7.756 1.00 94.81 279 TYR A N 1
ATOM 2286 C CA . TYR A 1 279 ? 18.712 -1.068 -9.091 1.00 94.81 279 TYR A CA 1
ATOM 2287 C C . TYR A 1 279 ? 18.051 -0.168 -10.129 1.00 94.81 279 TYR A C 1
ATOM 2289 O O . TYR A 1 279 ? 16.827 -0.013 -10.137 1.00 94.81 279 TYR A O 1
ATOM 2297 N N . PHE A 1 280 ? 18.864 0.403 -11.004 1.00 92.56 280 PHE A N 1
ATOM 2298 C CA . PHE A 1 280 ? 18.425 1.123 -12.184 1.00 92.56 280 PHE A CA 1
ATOM 2299 C C . PHE A 1 280 ? 18.433 0.155 -13.368 1.00 92.56 280 PHE A C 1
ATOM 2301 O O . PHE A 1 280 ? 19.456 -0.468 -13.634 1.00 92.56 280 PHE A O 1
ATOM 2308 N N . PRO A 1 281 ? 17.327 0.014 -14.111 1.00 88.88 281 PRO A N 1
ATOM 2309 C CA . PRO A 1 281 ? 17.261 -0.881 -15.260 1.00 88.88 281 PRO A CA 1
ATOM 2310 C C . PRO A 1 281 ? 18.303 -0.596 -16.348 1.00 88.88 281 PRO A C 1
ATOM 2312 O O . PRO A 1 281 ? 18.673 -1.513 -17.071 1.00 88.88 281 PRO A O 1
ATOM 2315 N N . SER A 1 282 ? 18.824 0.635 -16.429 1.00 86.38 282 SER A N 1
ATOM 2316 C CA . SER A 1 282 ? 19.952 0.994 -17.301 1.00 86.38 282 SER A CA 1
ATOM 2317 C C . SER A 1 282 ? 21.240 0.225 -16.993 1.00 86.38 282 SER A C 1
ATOM 2319 O O . SER A 1 282 ? 22.103 0.135 -17.857 1.00 86.38 282 SER A O 1
ATOM 2321 N N . GLU A 1 283 ? 21.372 -0.360 -15.797 1.00 90.88 283 GLU A N 1
ATOM 2322 C CA . GLU A 1 283 ? 22.476 -1.265 -15.459 1.00 90.88 283 GLU A CA 1
ATOM 2323 C C . GLU A 1 283 ? 22.446 -2.553 -16.289 1.00 90.88 283 GLU A C 1
ATOM 2325 O O . GLU A 1 283 ? 23.495 -3.156 -16.491 1.00 90.88 283 GLU A O 1
ATOM 2330 N N . ASN A 1 284 ? 21.254 -2.988 -16.726 1.00 89.19 284 ASN A N 1
ATOM 2331 C CA . ASN A 1 284 ? 21.015 -4.188 -17.533 1.00 89.19 284 ASN A CA 1
ATOM 2332 C C . ASN A 1 284 ? 21.821 -5.426 -17.078 1.00 89.19 284 ASN A C 1
ATOM 2334 O O . ASN A 1 284 ? 22.375 -6.167 -17.888 1.00 89.19 284 ASN A O 1
ATOM 2338 N N . ASN A 1 285 ? 21.921 -5.635 -15.760 1.00 94.69 285 ASN A N 1
ATOM 2339 C CA . ASN A 1 285 ? 22.769 -6.664 -15.162 1.00 94.69 285 ASN A CA 1
ATOM 2340 C C . ASN A 1 285 ? 21.988 -7.458 -14.093 1.00 94.69 285 ASN A C 1
ATOM 2342 O O . ASN A 1 285 ? 21.773 -6.949 -12.985 1.00 94.69 285 ASN A O 1
ATOM 2346 N N . PRO A 1 286 ? 21.586 -8.712 -14.389 1.00 95.44 286 PRO A N 1
ATOM 2347 C CA . PRO A 1 286 ? 20.875 -9.574 -13.444 1.00 95.44 286 PRO A CA 1
ATOM 2348 C C . PRO A 1 286 ? 21.634 -9.830 -12.137 1.00 95.44 286 PRO A C 1
ATOM 2350 O O . PRO A 1 286 ? 21.016 -9.860 -11.073 1.00 95.44 286 PRO A O 1
ATOM 2353 N N . GLU A 1 287 ? 22.963 -9.963 -12.184 1.00 95.94 287 GLU A N 1
ATOM 2354 C CA . GLU A 1 287 ? 23.775 -10.217 -10.988 1.00 95.94 287 GLU A CA 1
ATOM 2355 C C . GLU A 1 287 ? 23.832 -8.976 -10.084 1.00 95.94 287 GLU A C 1
ATOM 2357 O O . GLU A 1 287 ? 23.725 -9.094 -8.862 1.00 95.94 287 GLU A O 1
ATOM 2362 N N . SER A 1 288 ? 23.861 -7.772 -10.674 1.00 96.38 288 SER A N 1
ATOM 2363 C CA . SER A 1 288 ? 23.705 -6.521 -9.913 1.00 96.38 288 SER A CA 1
ATOM 2364 C C . SER A 1 288 ? 22.365 -6.488 -9.169 1.00 96.38 288 SER A C 1
ATOM 2366 O O . SER A 1 288 ? 22.322 -6.243 -7.957 1.00 96.38 288 SER A O 1
ATOM 2368 N N . LEU A 1 289 ? 21.251 -6.795 -9.851 1.00 96.88 289 LEU A N 1
ATOM 2369 C CA . LEU A 1 289 ? 19.941 -6.844 -9.195 1.00 96.88 289 LEU A CA 1
ATOM 2370 C C . LEU A 1 289 ? 19.901 -7.917 -8.097 1.00 96.88 289 LEU A C 1
ATOM 2372 O O . LEU A 1 289 ? 19.384 -7.655 -7.009 1.00 96.88 289 LEU A O 1
ATOM 2376 N N . LYS A 1 290 ? 20.473 -9.099 -8.341 1.00 96.06 290 LYS A N 1
ATOM 2377 C CA . LYS A 1 290 ? 20.548 -10.191 -7.363 1.00 96.06 290 LYS A CA 1
ATOM 2378 C C . LYS A 1 290 ? 21.288 -9.764 -6.094 1.00 96.06 290 LYS A C 1
ATOM 2380 O O . LYS A 1 290 ? 20.765 -9.950 -4.993 1.00 96.06 290 LYS A O 1
ATOM 2385 N N . GLN A 1 291 ? 22.441 -9.106 -6.223 1.00 95.44 291 GLN A N 1
ATOM 2386 C CA . GLN A 1 291 ? 23.192 -8.565 -5.086 1.00 95.44 291 GLN A CA 1
ATOM 2387 C C . GLN A 1 291 ? 22.383 -7.500 -4.324 1.00 95.44 291 GLN A C 1
ATOM 2389 O O . GLN A 1 291 ? 22.347 -7.486 -3.088 1.00 95.44 291 GLN A O 1
ATOM 2394 N N . LYS A 1 292 ? 21.678 -6.617 -5.036 1.00 96.00 292 LYS A N 1
ATOM 2395 C CA . LYS A 1 292 ? 20.832 -5.571 -4.436 1.00 96.00 292 LYS A CA 1
ATOM 2396 C C . LYS A 1 292 ? 19.623 -6.146 -3.697 1.00 96.00 292 LYS A C 1
ATOM 2398 O O . LYS A 1 292 ? 19.288 -5.692 -2.599 1.00 96.00 292 LYS A O 1
ATOM 2403 N N . LEU A 1 293 ? 18.997 -7.178 -4.255 1.00 95.56 293 LEU A N 1
ATOM 2404 C CA . LEU A 1 293 ? 17.935 -7.947 -3.610 1.00 95.56 293 LEU A CA 1
ATOM 2405 C C . LEU A 1 293 ? 18.454 -8.673 -2.361 1.00 95.56 293 LEU A C 1
ATOM 2407 O O . LEU A 1 293 ? 17.817 -8.583 -1.312 1.00 95.56 293 LEU A O 1
ATOM 2411 N N . TYR A 1 294 ? 19.622 -9.318 -2.426 1.00 93.69 294 TYR A N 1
ATOM 2412 C CA . TYR A 1 294 ? 20.249 -9.975 -1.272 1.00 93.69 294 TYR A CA 1
ATOM 2413 C C . TYR A 1 294 ? 20.545 -8.986 -0.137 1.00 93.69 294 TYR A C 1
ATOM 2415 O O . TYR A 1 294 ? 20.064 -9.143 0.984 1.00 93.69 294 TYR A O 1
ATOM 2423 N N . THR A 1 295 ? 21.251 -7.894 -0.436 1.00 92.69 295 THR A N 1
ATOM 2424 C CA . THR A 1 295 ? 21.579 -6.852 0.556 1.00 92.69 295 THR A CA 1
ATOM 2425 C C . THR A 1 295 ? 20.341 -6.110 1.078 1.00 92.69 295 THR A C 1
ATOM 2427 O O . THR A 1 295 ? 20.368 -5.536 2.168 1.00 92.69 295 THR A O 1
ATOM 2430 N N . GLY A 1 296 ? 19.237 -6.135 0.325 1.00 91.94 296 GLY A N 1
ATOM 2431 C CA . GLY A 1 296 ? 17.914 -5.673 0.744 1.00 91.94 296 GLY A CA 1
ATOM 2432 C C . GLY A 1 296 ? 17.101 -6.683 1.560 1.00 91.94 296 GLY A C 1
ATOM 2433 O O . GLY A 1 296 ? 15.956 -6.378 1.898 1.00 91.94 296 GLY A O 1
ATOM 2434 N N . GLY A 1 297 ? 17.655 -7.863 1.861 1.00 90.38 297 GLY A N 1
ATOM 2435 C CA . GLY A 1 297 ? 16.988 -8.930 2.609 1.00 90.38 297 GLY A CA 1
ATOM 2436 C C . GLY A 1 297 ? 15.856 -9.615 1.840 1.00 90.38 297 GLY A C 1
ATOM 2437 O O . GLY A 1 297 ? 14.883 -10.046 2.450 1.00 90.38 297 GLY A O 1
ATOM 2438 N N . LYS A 1 298 ? 15.925 -9.639 0.506 1.00 91.75 298 LYS A N 1
ATOM 2439 C CA . LYS A 1 298 ? 14.882 -10.204 -0.369 1.00 91.75 298 LYS A CA 1
ATOM 2440 C C . LYS A 1 298 ? 15.220 -11.582 -0.884 1.00 91.75 298 LYS A C 1
ATOM 2442 O O . LYS A 1 298 ? 14.330 -12.410 -1.006 1.00 91.75 298 LYS A O 1
ATOM 2447 N N . LEU A 1 299 ? 16.495 -11.797 -1.165 1.00 87.75 299 LEU A N 1
ATOM 2448 C CA . LEU A 1 299 ? 17.044 -13.083 -1.550 1.00 87.75 299 LEU A CA 1
ATOM 2449 C C . LEU A 1 299 ? 17.877 -13.629 -0.397 1.00 87.75 299 LEU A C 1
ATOM 2451 O O . LEU A 1 299 ? 18.521 -12.865 0.320 1.00 87.75 299 LEU A O 1
ATOM 2455 N N . PHE A 1 300 ? 17.884 -14.948 -0.260 1.00 76.75 300 PHE A N 1
ATOM 2456 C CA . PHE A 1 300 ? 18.846 -15.672 0.558 1.00 76.75 300 PHE A CA 1
ATOM 2457 C C . PHE A 1 300 ? 19.849 -16.296 -0.411 1.00 76.75 300 PHE A C 1
ATOM 2459 O O . PHE A 1 300 ? 19.435 -16.973 -1.354 1.00 76.75 300 PHE A O 1
ATOM 2466 N N . LEU A 1 301 ? 21.143 -16.016 -0.238 1.00 59.34 301 LEU A N 1
ATOM 2467 C CA . LEU A 1 301 ? 22.166 -16.746 -0.984 1.00 59.34 301 LEU A CA 1
ATOM 2468 C C . LEU A 1 301 ? 22.120 -18.196 -0.492 1.00 59.34 301 LEU A C 1
ATOM 2470 O O . LEU A 1 301 ? 22.165 -18.429 0.716 1.00 59.34 301 LEU A O 1
ATOM 2474 N N . LYS A 1 302 ? 21.934 -19.130 -1.425 1.00 48.16 302 LYS A N 1
ATOM 2475 C CA . LYS A 1 302 ? 22.247 -20.539 -1.193 1.00 48.16 302 LYS A CA 1
ATOM 2476 C C . LYS A 1 302 ? 23.744 -20.731 -1.362 1.00 48.16 302 LYS A C 1
ATOM 2478 O O . LYS A 1 302 ? 24.290 -20.070 -2.276 1.00 48.16 302 LYS A O 1
#

pLDDT: mean 89.67, std 9.55, range [48.16, 98.38]

Radius of gyration: 19.18 Å; Cα contacts (8 Å, |Δi|>4): 521; chains: 1; bounding box: 46×39×50 Å

Foldseek 3Di:
DAAAEEEEALQCVVPLPRAAPDDDPQDPFLLDDNPDDFDPVFFDAPLVVVVLLVVLDPDDHAYAYEYGGSYFNVVDDLVSLLVNLLVNCVSRVRHAAEYEGCQQCQLVNLVSCVVSPHQEYEHADEPPGRPDDPSNVSSLVSNVVSNRAYEYEYEQDPRCLVCVVVVVCVCVVSLHAYEYDFRDDPDVVVSVVSLVSVVVVCCVVQNAAPDQDPVQRWGWHQDPVRYIYIYRDFPPDPPAQPLQVPDPCVVVCTHPQLRHWYDYRAWIQNGSPDPVLIDGCVVVDSVSVSVSNVNSRNDDDD